Protein AF-A0A0C3PGB8-F1 (afdb_monomer_lite)

pLDDT: mean 73.37, std 19.1, range [28.88, 98.06]

Foldseek 3Di:
DDDDPVVVDDDDPDDPQADPVRHGDWDFDDQPPVGDTDTDDPDDVVVVVVVVVVVCCVVPNPCPVVCVVVDDPDDDDDDDDDDDDDDDDDPPPDVVVVPQDPVNVVVVVVVVVVVVVVVVVVVVVVVVVVVLACLQPPDDDDDDDDPDPRPPDDDDPDDDPDDDVVVVVVVVVVVVVVVVVVVVVVVVVVVVVVVVVVVVVVVVVVVVVVVVVCVVVVWDKAFDADPPPPPPDDPDDRTDPDIFTDDDDDDDPDDDDDDDDDDDD

Radius of gyration: 37.6 Å; chains: 1; bounding box: 86×90×94 Å

InterPro domains:
  IPR019313 Mediator complex, subunit Med17 [PF10156] (47-251)
  IPR019313 Mediator complex, subunit Med17 [PTHR13114] (25-222)

Structure (mmCIF, N/CA/C/O backbone):
data_AF-A0A0C3PGB8-F1
#
_entry.id   AF-A0A0C3PGB8-F1
#
loop_
_atom_site.group_PDB
_atom_site.id
_atom_site.type_symbol
_atom_site.label_atom_id
_atom_site.label_alt_id
_atom_site.label_comp_id
_atom_site.label_asym_id
_atom_site.label_entity_id
_atom_site.label_seq_id
_atom_site.pdbx_PDB_ins_code
_atom_site.Cartn_x
_atom_site.Cartn_y
_atom_site.Cartn_z
_atom_site.occupancy
_atom_site.B_iso_or_equiv
_atom_site.auth_seq_id
_atom_site.auth_comp_id
_atom_site.auth_asym_id
_atom_site.auth_atom_id
_atom_site.pdbx_PDB_model_num
ATOM 1 N N . MET A 1 1 ? -27.894 73.294 -48.998 1.00 44.06 1 MET A N 1
ATOM 2 C CA . MET A 1 1 ? -28.930 72.405 -48.437 1.00 44.06 1 MET A CA 1
ATOM 3 C C . MET A 1 1 ? -28.217 71.561 -47.394 1.00 44.06 1 MET A C 1
ATOM 5 O O . MET A 1 1 ? -27.497 70.648 -47.765 1.00 44.06 1 MET A O 1
ATOM 9 N N . GLU A 1 2 ? -28.254 71.995 -46.134 1.00 55.00 2 GLU A N 1
ATOM 10 C CA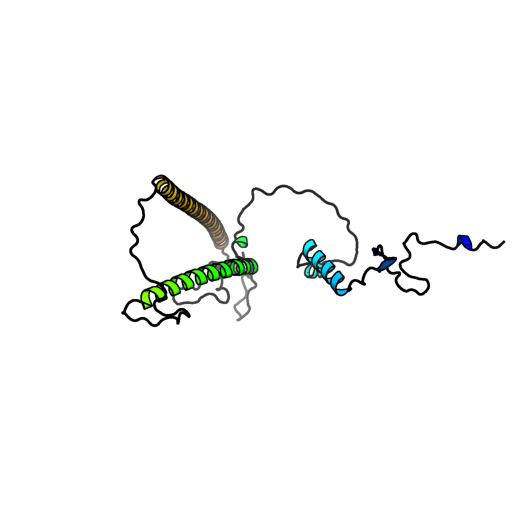 . GLU A 1 2 ? -27.512 71.373 -45.028 1.00 55.00 2 GLU A CA 1
ATOM 11 C C . GLU A 1 2 ? -28.207 70.078 -44.585 1.00 55.00 2 GLU A C 1
ATOM 13 O O . GLU A 1 2 ? -29.423 70.050 -44.374 1.00 55.00 2 GLU A O 1
ATOM 18 N N . GLU A 1 3 ? -27.446 68.987 -44.489 1.00 62.00 3 GLU A N 1
ATOM 19 C CA . GLU A 1 3 ? -27.936 67.719 -43.949 1.00 62.00 3 GLU A CA 1
ATOM 20 C C . GLU A 1 3 ? -28.206 67.856 -42.449 1.00 62.00 3 GLU A C 1
ATOM 22 O O . GLU A 1 3 ? -27.336 68.260 -41.683 1.00 62.00 3 GLU A O 1
ATOM 27 N N . ARG A 1 4 ? -29.426 67.500 -42.034 1.00 66.06 4 ARG A N 1
ATOM 28 C CA . ARG A 1 4 ? -29.905 67.614 -40.650 1.00 66.06 4 ARG A CA 1
ATOM 29 C C . ARG A 1 4 ? -29.068 66.744 -39.695 1.00 66.06 4 ARG A C 1
ATOM 31 O O . ARG A 1 4 ? -28.914 65.543 -39.926 1.00 66.06 4 ARG A O 1
ATOM 38 N N . ASP A 1 5 ? -28.609 67.343 -38.596 1.00 66.69 5 ASP A N 1
ATOM 39 C CA . ASP A 1 5 ? -27.598 66.806 -37.665 1.00 66.69 5 ASP A CA 1
ATOM 40 C C . ASP A 1 5 ? -27.902 65.430 -37.048 1.00 66.69 5 ASP A C 1
ATOM 42 O O . ASP A 1 5 ? -26.986 64.674 -36.723 1.00 66.69 5 ASP A O 1
ATOM 46 N N . TRP A 1 6 ? -29.172 65.035 -36.964 1.00 66.00 6 TRP A N 1
ATOM 47 C CA . TRP A 1 6 ? -29.592 63.753 -36.383 1.00 66.00 6 TRP A CA 1
ATOM 48 C C . TRP A 1 6 ? -29.148 62.515 -37.183 1.00 66.00 6 TRP A C 1
ATOM 50 O O . TRP A 1 6 ? -29.207 61.399 -36.671 1.00 66.00 6 TRP A O 1
ATOM 60 N N . ARG A 1 7 ? -28.684 62.673 -38.433 1.00 60.94 7 ARG A N 1
ATOM 61 C CA . ARG A 1 7 ? -28.133 61.558 -39.231 1.00 60.94 7 ARG A CA 1
ATOM 62 C C . ARG A 1 7 ? -26.669 61.232 -38.920 1.00 60.94 7 ARG A C 1
ATOM 64 O O . ARG A 1 7 ? -26.192 60.181 -39.340 1.00 60.94 7 ARG A O 1
ATOM 71 N N . LYS A 1 8 ? -25.952 62.098 -38.194 1.00 66.69 8 LYS A N 1
ATOM 72 C CA . LYS A 1 8 ? -24.543 61.879 -37.811 1.00 66.69 8 LYS A CA 1
ATOM 73 C C . LYS A 1 8 ? -24.386 61.183 -36.456 1.00 66.69 8 LYS A C 1
ATOM 75 O O . LYS A 1 8 ? -23.317 60.652 -36.167 1.00 66.69 8 LYS A O 1
ATOM 80 N N . THR A 1 9 ? -25.434 61.137 -35.637 1.00 62.38 9 THR A N 1
ATOM 81 C CA . THR A 1 9 ? -25.409 60.473 -34.329 1.00 62.38 9 THR A CA 1
ATOM 82 C C . THR A 1 9 ? -25.584 58.962 -34.486 1.00 62.38 9 THR A C 1
ATOM 84 O O . THR A 1 9 ? -26.702 58.459 -34.587 1.00 62.38 9 THR A O 1
ATOM 87 N N . LYS A 1 10 ? -24.468 58.224 -34.514 1.00 62.72 10 LYS A N 1
ATOM 88 C CA . LYS A 1 10 ? -24.459 56.763 -34.353 1.00 62.72 10 LYS A CA 1
ATOM 89 C C . LYS A 1 10 ? -24.599 56.439 -32.864 1.00 62.72 10 LYS A C 1
ATOM 91 O O . LYS A 1 10 ? -23.647 56.612 -32.112 1.00 62.72 10 LYS A O 1
ATOM 96 N N . LEU A 1 11 ? -25.782 56.000 -32.442 1.00 62.94 11 LEU A N 1
ATOM 97 C CA . LEU A 1 11 ? -26.002 55.487 -31.089 1.00 62.94 11 LEU A CA 1
ATOM 98 C C . LEU A 1 11 ? -25.391 54.083 -30.981 1.00 62.94 11 LEU A C 1
ATOM 100 O O . LEU A 1 11 ? -25.745 53.192 -31.754 1.00 62.94 11 LEU A O 1
ATOM 104 N N . SER A 1 12 ? -24.464 53.887 -30.043 1.00 63.09 12 SER A N 1
ATOM 105 C CA . SER A 1 12 ? -24.001 52.557 -29.644 1.00 63.09 12 SER A CA 1
ATOM 106 C C . SER A 1 12 ? -25.159 51.796 -28.991 1.00 63.09 12 SER A C 1
ATOM 108 O O . SER A 1 12 ? -25.830 52.332 -28.115 1.00 63.09 12 SER A O 1
ATOM 110 N N . LEU A 1 13 ? -25.390 50.544 -29.398 1.00 59.88 13 LEU A N 1
ATOM 111 C CA . LEU A 1 13 ? -26.405 49.661 -28.794 1.00 59.88 13 LEU A CA 1
ATOM 112 C C . LEU A 1 13 ? -25.972 49.093 -27.429 1.00 59.88 13 LEU A C 1
ATOM 114 O O . LEU A 1 13 ? -26.693 48.300 -26.825 1.00 59.88 13 LEU A O 1
ATOM 118 N N . GLU A 1 14 ? -24.791 49.470 -26.947 1.00 60.59 14 GLU A N 1
ATOM 119 C CA . GLU A 1 14 ? -24.288 49.068 -25.641 1.00 60.59 14 GLU A CA 1
ATOM 120 C C . GLU A 1 14 ? -24.923 49.917 -24.541 1.00 60.59 14 GLU A C 1
ATOM 122 O O . GLU A 1 14 ? -25.163 51.116 -24.705 1.00 60.59 14 GLU A O 1
ATOM 127 N N . ARG A 1 15 ? -25.209 49.282 -23.401 1.00 61.56 15 ARG A N 1
ATOM 128 C CA . ARG A 1 15 ? -25.750 49.983 -22.236 1.00 61.56 15 ARG A CA 1
ATOM 129 C C . ARG A 1 15 ? -24.753 51.067 -21.797 1.00 61.56 15 ARG A C 1
ATOM 131 O O . ARG A 1 15 ? -23.572 50.743 -21.655 1.00 61.56 15 ARG A O 1
ATOM 138 N N . PRO A 1 16 ? -25.194 52.315 -21.551 1.00 67.62 16 PRO A N 1
ATOM 139 C CA . PRO A 1 16 ? -24.314 53.368 -21.063 1.00 67.62 16 PRO A CA 1
ATOM 140 C C . PRO A 1 16 ? -23.679 52.923 -19.747 1.00 67.62 16 PRO A C 1
ATOM 142 O O . PRO A 1 16 ? -24.370 52.709 -18.754 1.00 67.62 16 PRO A O 1
ATOM 145 N N . TYR A 1 17 ? -22.366 52.719 -19.760 1.00 67.00 17 TYR A N 1
ATOM 146 C CA . TYR A 1 17 ? -21.602 52.313 -18.581 1.00 67.00 17 TYR A CA 1
ATOM 147 C C . TYR A 1 17 ? -20.947 53.511 -17.886 1.00 67.00 17 TYR A C 1
ATOM 149 O O . TYR A 1 17 ? -20.383 53.348 -16.805 1.00 67.00 17 TYR A O 1
ATOM 157 N N . LYS A 1 18 ? -21.030 54.703 -18.492 1.00 74.69 18 LYS A N 1
ATOM 158 C CA . LYS A 1 18 ? -20.504 55.973 -17.986 1.00 74.69 18 LYS A CA 1
ATOM 159 C C . LYS A 1 18 ? -21.535 57.087 -18.132 1.00 74.69 18 LYS A C 1
ATOM 161 O O . LYS A 1 18 ? -22.305 57.066 -19.091 1.00 74.69 18 LYS A O 1
ATOM 166 N N . ASP A 1 19 ? -21.544 58.017 -17.188 1.00 73.50 19 ASP A N 1
ATOM 167 C CA . ASP A 1 19 ? -22.332 59.244 -17.265 1.00 73.50 19 ASP A CA 1
ATOM 168 C C . ASP A 1 19 ? -21.666 60.292 -18.180 1.00 73.50 19 ASP A C 1
ATOM 170 O O . ASP A 1 19 ? -20.561 60.091 -18.693 1.00 73.50 19 ASP A O 1
ATOM 174 N N . ASP A 1 20 ? -22.338 61.428 -18.385 1.00 74.81 20 ASP A N 1
ATOM 175 C CA . ASP A 1 20 ? -21.842 62.537 -19.216 1.00 74.81 20 ASP A CA 1
ATOM 176 C C . ASP A 1 20 ? -20.556 63.191 -18.658 1.00 74.81 20 ASP A C 1
ATOM 178 O O . ASP A 1 20 ? -19.929 64.002 -19.341 1.00 74.81 20 ASP A O 1
ATOM 182 N N . GLN A 1 21 ? -20.149 62.843 -17.430 1.00 71.50 21 GLN A N 1
ATOM 183 C CA . GLN A 1 21 ? -18.909 63.278 -16.775 1.00 71.50 21 GLN A CA 1
ATOM 184 C C . GLN A 1 21 ? -17.815 62.189 -16.799 1.00 71.50 21 GLN A C 1
ATOM 186 O O . GLN A 1 21 ? -16.695 62.428 -16.350 1.00 71.50 21 GLN A O 1
ATOM 191 N N . GLY A 1 22 ? -18.098 61.018 -17.383 1.00 70.38 22 GLY A N 1
ATOM 192 C CA . GLY A 1 22 ? -17.163 59.904 -17.546 1.00 70.38 22 GLY A CA 1
ATOM 193 C C . GLY A 1 22 ? -17.084 58.932 -16.364 1.00 70.38 22 GLY A C 1
ATOM 194 O O . GLY A 1 22 ? -16.303 57.974 -16.438 1.00 70.38 22 GLY A O 1
ATOM 195 N N . GLU A 1 23 ? -17.885 59.132 -15.318 1.00 72.88 23 GLU A N 1
ATOM 196 C CA . GLU A 1 23 ? -17.947 58.282 -14.128 1.00 72.88 23 GLU A CA 1
ATOM 197 C C . GLU A 1 23 ? -18.819 57.052 -14.376 1.00 72.88 23 GLU A C 1
ATOM 199 O O . GLU A 1 23 ? -19.808 57.095 -15.110 1.00 72.88 23 GLU A O 1
ATOM 204 N N . ARG A 1 24 ? -18.445 55.911 -13.784 1.00 72.06 24 ARG A N 1
ATOM 205 C CA . ARG A 1 24 ? -19.149 54.641 -14.015 1.00 72.06 24 ARG A CA 1
ATOM 206 C C . ARG A 1 24 ? -20.550 54.694 -13.405 1.00 72.06 24 ARG A C 1
ATOM 208 O O . ARG A 1 24 ? -20.686 54.906 -12.204 1.00 72.06 24 ARG A O 1
ATOM 215 N N . ILE A 1 25 ? -21.576 54.406 -14.207 1.00 73.19 25 ILE A N 1
ATOM 216 C CA . ILE A 1 25 ? -22.962 54.347 -13.722 1.00 73.19 25 ILE A CA 1
ATOM 217 C C . ILE A 1 25 ? -23.107 53.105 -12.821 1.00 73.19 25 ILE A C 1
ATOM 219 O O . ILE A 1 25 ? -22.908 51.986 -13.308 1.00 73.19 25 ILE A O 1
ATOM 223 N N . PRO A 1 26 ? -23.423 53.264 -11.519 1.00 71.88 26 PRO A N 1
ATOM 224 C CA . PRO A 1 26 ? -23.576 52.135 -10.612 1.00 71.88 26 PRO A CA 1
ATOM 225 C C . PRO A 1 26 ? -24.828 51.331 -10.971 1.00 71.88 26 PRO A C 1
ATOM 227 O O . PRO A 1 26 ? -25.899 51.889 -11.224 1.00 71.88 26 PRO A O 1
ATOM 230 N N . VAL A 1 27 ? -24.695 50.006 -10.989 1.00 74.00 27 VAL A N 1
ATOM 231 C CA . VAL A 1 27 ? -25.803 49.099 -11.295 1.00 74.00 27 VAL A CA 1
ATOM 232 C C . VAL A 1 27 ? -26.648 48.916 -10.032 1.00 74.00 27 VAL A C 1
ATOM 234 O O . VAL A 1 27 ? -26.141 48.552 -8.970 1.00 74.00 27 VAL A O 1
ATOM 237 N N . LEU A 1 28 ? -27.942 49.221 -10.139 1.00 75.56 28 LEU A N 1
ATOM 238 C CA . LEU A 1 28 ? -28.912 49.031 -9.061 1.00 75.56 28 LEU A CA 1
ATOM 239 C C . LEU A 1 28 ? -29.246 47.538 -8.939 1.00 75.56 28 LEU A C 1
ATOM 241 O O . LEU A 1 28 ? -29.698 46.947 -9.919 1.00 75.56 28 LEU A O 1
ATOM 245 N N . LEU A 1 29 ? -29.027 46.947 -7.760 1.00 74.38 29 LEU A N 1
ATOM 246 C CA . LEU A 1 29 ? -29.300 45.529 -7.506 1.00 74.38 29 LEU A CA 1
ATOM 247 C C . LEU A 1 29 ? -30.740 45.306 -7.055 1.00 74.38 29 LEU A C 1
ATOM 249 O O . LEU A 1 29 ? -31.418 44.441 -7.600 1.00 74.38 29 LEU A O 1
ATOM 253 N N . ASP A 1 30 ? -31.205 46.086 -6.078 1.00 76.44 30 ASP A N 1
ATOM 254 C CA . ASP A 1 30 ? -32.553 45.936 -5.534 1.00 76.44 30 ASP A CA 1
ATOM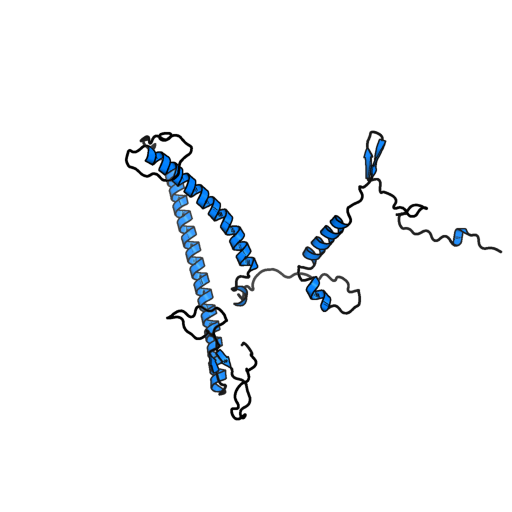 255 C C . ASP A 1 30 ? -33.065 47.246 -4.913 1.00 76.44 30 ASP A C 1
ATOM 257 O O . ASP A 1 30 ? -32.287 48.142 -4.562 1.00 76.44 30 ASP A O 1
ATOM 261 N N . ILE A 1 31 ? -34.385 47.363 -4.786 1.00 79.25 31 ILE A N 1
ATOM 262 C CA . ILE A 1 31 ? -35.054 48.437 -4.049 1.00 79.25 31 ILE A CA 1
ATOM 263 C C . ILE A 1 31 ? -35.779 47.776 -2.881 1.00 79.25 31 ILE A C 1
ATOM 265 O O . ILE A 1 31 ? -36.732 47.025 -3.084 1.00 79.25 31 ILE A O 1
ATOM 269 N N . THR A 1 32 ? -35.334 48.052 -1.655 1.00 76.81 32 THR A N 1
ATOM 270 C CA . THR A 1 32 ? -35.976 47.510 -0.452 1.00 76.81 32 THR A CA 1
ATOM 271 C C . THR A 1 32 ? -37.427 48.008 -0.346 1.00 76.81 32 THR A C 1
ATOM 273 O O . THR A 1 32 ? -37.758 49.067 -0.891 1.00 76.81 32 THR A O 1
ATOM 276 N N . PRO A 1 33 ? -38.328 47.292 0.359 1.00 71.75 33 PRO A N 1
ATOM 277 C CA . PRO A 1 33 ? -39.725 47.718 0.526 1.00 71.75 33 PRO A CA 1
ATOM 278 C C . PRO A 1 33 ? -39.881 49.069 1.248 1.00 71.75 33 PRO A C 1
ATOM 280 O O . PRO A 1 33 ? -40.934 49.693 1.138 1.00 71.75 33 PRO A O 1
ATOM 283 N N . ASP A 1 34 ? -38.827 49.543 1.917 1.00 74.50 34 ASP A N 1
ATOM 284 C CA . ASP A 1 34 ? -38.743 50.859 2.561 1.00 74.50 34 ASP A CA 1
ATOM 285 C C . ASP A 1 34 ? -38.253 51.973 1.607 1.00 74.50 34 ASP A C 1
ATOM 287 O O . ASP A 1 34 ? -38.143 53.137 1.993 1.00 74.50 34 ASP A O 1
ATOM 291 N N . GLY A 1 35 ? -37.990 51.641 0.337 1.00 76.88 35 GLY A N 1
ATOM 292 C CA . GLY A 1 35 ? -37.616 52.582 -0.721 1.00 76.88 35 GLY A CA 1
ATOM 293 C C . GLY A 1 35 ? -36.119 52.883 -0.825 1.00 76.88 35 GLY A C 1
ATOM 294 O O . GLY A 1 35 ? -35.729 53.740 -1.626 1.00 76.88 35 GLY A O 1
ATOM 295 N N . GLU A 1 36 ? -35.267 52.191 -0.066 1.00 79.38 36 GLU A N 1
ATOM 296 C CA . GLU A 1 36 ? -33.816 52.350 -0.162 1.00 79.38 36 GLU A CA 1
ATOM 297 C C . GLU A 1 36 ? -33.259 51.570 -1.359 1.00 79.38 36 GLU A C 1
ATOM 299 O O . GLU A 1 36 ? -33.577 50.405 -1.597 1.00 79.38 36 GLU A O 1
ATOM 304 N N . ARG A 1 37 ? -32.412 52.238 -2.143 1.00 78.31 37 ARG A N 1
ATOM 305 C CA . ARG A 1 37 ? -31.788 51.680 -3.346 1.00 78.31 37 ARG A CA 1
ATOM 306 C C . ARG A 1 37 ? -30.456 51.036 -2.975 1.00 78.31 37 ARG A C 1
ATOM 308 O O . ARG A 1 37 ? -29.521 51.749 -2.611 1.00 78.31 37 ARG A O 1
ATOM 315 N N . VAL A 1 38 ? -30.358 49.713 -3.092 1.00 75.06 38 VAL A N 1
ATOM 316 C CA . VAL A 1 38 ? -29.121 48.963 -2.842 1.00 75.06 38 VAL A CA 1
ATOM 317 C C . VAL A 1 38 ? -28.355 48.824 -4.155 1.00 75.06 38 VAL A C 1
ATOM 319 O O . VAL A 1 38 ? -28.817 48.191 -5.105 1.00 75.06 38 VAL A O 1
ATOM 322 N N . PHE A 1 39 ? -27.177 49.439 -4.217 1.00 77.25 39 PHE A N 1
ATOM 323 C CA . PHE A 1 39 ? -26.289 49.387 -5.379 1.00 77.25 39 PHE A CA 1
ATOM 324 C C . PHE A 1 39 ? -25.236 48.288 -5.225 1.00 77.25 39 PHE A C 1
ATOM 326 O O . PHE A 1 39 ? -24.855 47.925 -4.109 1.00 77.25 39 PHE A O 1
ATOM 333 N N . GLU A 1 40 ? -24.745 47.778 -6.354 1.00 73.31 40 GLU A N 1
ATOM 334 C CA . GLU A 1 40 ? -23.619 46.847 -6.375 1.00 73.31 40 GLU A CA 1
ATOM 335 C C . GLU A 1 40 ? -22.384 47.483 -5.725 1.00 73.31 40 GLU A C 1
ATOM 337 O O . GLU A 1 40 ? -21.942 48.572 -6.101 1.00 73.31 40 GLU A O 1
ATOM 342 N N . SER A 1 41 ? -21.836 46.810 -4.711 1.00 69.31 41 SER A N 1
ATOM 343 C CA . SER A 1 41 ? -20.591 47.248 -4.081 1.00 69.31 41 SER A CA 1
ATOM 344 C C . SER A 1 41 ? -19.445 47.085 -5.080 1.00 69.31 41 SER A C 1
ATOM 346 O O . SER A 1 41 ? -19.376 46.045 -5.733 1.00 69.31 41 SER A O 1
ATOM 348 N N . PRO A 1 42 ? -18.525 48.058 -5.203 1.00 64.69 42 PRO A N 1
ATOM 349 C CA . PRO A 1 42 ? -17.422 47.956 -6.146 1.00 64.69 42 PRO A CA 1
ATOM 350 C C . PRO A 1 42 ? -16.579 46.723 -5.811 1.00 64.69 42 PRO A C 1
ATOM 352 O O . PRO A 1 42 ? -15.937 46.650 -4.759 1.00 64.69 42 PRO A O 1
ATOM 355 N N . GLU A 1 43 ? -16.606 45.729 -6.695 1.00 67.31 43 GLU A N 1
ATOM 356 C CA . GLU A 1 43 ? -15.788 44.537 -6.534 1.00 67.31 43 GLU A CA 1
ATOM 357 C C . GLU A 1 43 ? -14.311 44.928 -6.537 1.00 67.31 43 GLU A C 1
ATOM 359 O O . GLU A 1 43 ? -13.838 45.710 -7.366 1.00 67.31 43 GLU A O 1
ATOM 364 N N . ASN A 1 44 ? -13.563 44.389 -5.574 1.00 76.31 44 ASN A N 1
ATOM 365 C CA . ASN A 1 44 ? -12.140 44.666 -5.484 1.00 76.31 44 ASN A CA 1
ATOM 366 C C . ASN A 1 44 ? -11.447 44.037 -6.702 1.00 76.31 44 ASN A C 1
ATOM 368 O O . ASN A 1 44 ? -11.522 42.813 -6.856 1.00 76.31 44 ASN A O 1
ATOM 372 N N . PRO A 1 45 ? -10.715 44.811 -7.523 1.00 73.12 45 PRO A N 1
ATOM 373 C CA . PRO A 1 45 ? -10.089 44.296 -8.743 1.00 73.12 45 PRO A CA 1
ATOM 374 C C . PRO A 1 45 ? -9.115 43.146 -8.447 1.00 73.12 45 PRO A C 1
ATOM 376 O O . PRO A 1 45 ? -8.963 42.225 -9.244 1.00 73.12 45 PRO A O 1
ATOM 379 N N . THR A 1 46 ? -8.517 43.141 -7.254 1.00 75.62 46 THR A N 1
ATOM 380 C CA . THR A 1 46 ? -7.644 42.071 -6.764 1.00 75.62 46 THR A CA 1
ATOM 381 C C . THR A 1 46 ? -8.375 40.739 -6.564 1.00 75.62 46 THR A C 1
ATOM 383 O O . THR A 1 46 ? -7.787 39.686 -6.799 1.00 75.62 46 THR A O 1
ATOM 386 N N . LYS A 1 47 ? -9.650 40.758 -6.146 1.00 79.12 47 LYS A N 1
ATOM 387 C CA . LYS A 1 47 ? -10.450 39.534 -5.965 1.00 79.12 47 LYS A CA 1
ATOM 388 C C . LYS A 1 47 ? -10.837 38.934 -7.313 1.00 79.12 47 LYS A C 1
ATOM 390 O O . LYS A 1 47 ? -10.599 37.750 -7.522 1.00 79.12 47 LYS A O 1
ATOM 395 N N . LEU A 1 48 ? -11.300 39.771 -8.243 1.00 82.00 48 LEU A N 1
ATOM 396 C CA . LEU A 1 48 ? -11.611 39.359 -9.614 1.00 82.00 48 LEU A CA 1
ATOM 397 C C . LEU A 1 48 ? -10.389 38.803 -10.346 1.00 82.00 48 LEU A C 1
ATOM 399 O O . LEU A 1 48 ? -10.473 37.772 -11.010 1.00 82.00 48 LEU A O 1
ATOM 403 N N . LEU A 1 49 ? -9.226 39.448 -10.198 1.00 82.50 49 LEU A N 1
ATOM 404 C CA . LEU A 1 49 ? -7.982 38.926 -10.758 1.00 82.50 49 LEU A CA 1
ATOM 405 C C . LEU A 1 49 ? -7.618 37.573 -10.134 1.00 82.50 49 LEU A C 1
ATOM 407 O O . LEU A 1 49 ? -7.234 36.656 -10.853 1.00 82.50 49 LEU A O 1
ATOM 411 N N . GLY A 1 50 ? -7.772 37.427 -8.816 1.00 84.50 50 GLY A N 1
ATOM 412 C CA . GLY A 1 50 ? -7.526 36.166 -8.117 1.00 84.50 50 GLY A CA 1
ATOM 413 C C . GLY A 1 50 ? -8.437 35.028 -8.586 1.00 84.50 50 GLY A C 1
ATOM 414 O O . GLY A 1 50 ? -7.962 33.913 -8.794 1.00 84.50 50 GLY A O 1
ATOM 415 N N . GLU A 1 51 ? -9.724 35.299 -8.794 1.00 85.44 51 GLU A N 1
ATOM 416 C CA . GLU A 1 51 ? -10.689 34.323 -9.316 1.00 85.44 51 GLU A CA 1
ATOM 417 C C . GLU A 1 51 ? -10.403 33.956 -10.771 1.00 85.44 51 GLU A C 1
ATOM 419 O O . GLU A 1 51 ? -10.375 32.773 -11.110 1.00 85.44 51 GLU A O 1
ATOM 424 N N . ASN A 1 52 ? -10.085 34.945 -11.608 1.00 83.31 52 ASN A N 1
ATOM 425 C CA . ASN A 1 52 ? -9.705 34.710 -12.998 1.00 83.31 52 ASN A CA 1
ATOM 426 C C . ASN A 1 52 ? -8.411 33.897 -13.109 1.00 83.31 52 ASN A C 1
ATOM 428 O O . ASN A 1 52 ? -8.350 32.964 -13.903 1.00 83.31 52 ASN A O 1
ATOM 432 N N . LEU A 1 53 ? -7.396 34.191 -12.290 1.00 82.56 53 LEU A N 1
ATOM 433 C CA . LEU A 1 53 ? -6.160 33.406 -12.261 1.00 82.56 53 LEU A CA 1
ATOM 434 C C . LEU A 1 53 ? -6.425 31.973 -11.805 1.00 82.56 53 LEU A C 1
ATOM 436 O O . LEU A 1 53 ? -5.977 31.043 -12.468 1.00 82.56 53 LEU A O 1
ATOM 440 N N . ARG A 1 54 ? -7.197 31.770 -10.728 1.00 84.00 54 ARG A N 1
ATOM 441 C CA . ARG A 1 54 ? -7.587 30.421 -10.279 1.00 84.00 54 ARG A CA 1
ATOM 442 C C . ARG A 1 54 ? -8.301 29.654 -11.381 1.00 84.00 54 ARG A C 1
ATOM 444 O O . ARG A 1 54 ? -7.951 28.509 -11.638 1.00 84.00 54 ARG A O 1
ATOM 451 N N . ARG A 1 55 ? -9.254 30.291 -12.060 1.00 85.31 55 ARG A N 1
ATOM 452 C CA . ARG A 1 55 ? -9.965 29.700 -13.195 1.00 85.31 55 ARG A CA 1
ATOM 453 C C . ARG A 1 55 ? -9.006 29.304 -14.318 1.00 85.31 55 ARG A C 1
ATOM 455 O O . ARG A 1 55 ? -9.081 28.180 -14.796 1.00 85.31 55 ARG A O 1
ATOM 462 N N . ILE A 1 56 ? -8.072 30.180 -14.690 1.00 83.06 56 ILE A N 1
ATOM 463 C CA . ILE A 1 56 ? -7.057 29.885 -15.712 1.00 83.06 56 ILE A CA 1
ATOM 464 C C . ILE A 1 56 ? -6.183 28.701 -15.289 1.00 83.06 56 ILE A C 1
ATOM 466 O O . ILE A 1 56 ? -5.935 27.827 -16.113 1.00 83.06 56 ILE A O 1
ATOM 470 N N . PHE A 1 57 ? -5.760 28.632 -14.025 1.00 82.75 57 PHE A N 1
ATOM 471 C CA . PHE A 1 57 ? -4.970 27.510 -13.515 1.00 82.75 57 PHE A CA 1
ATOM 472 C C . PHE A 1 57 ? -5.742 26.188 -13.517 1.00 82.75 57 PHE A C 1
ATOM 474 O O . PHE A 1 57 ? -5.168 25.162 -13.871 1.00 82.75 57 PHE A O 1
ATOM 481 N N . PHE A 1 58 ? -7.033 26.198 -13.174 1.00 79.56 58 PHE A N 1
ATOM 482 C CA . PHE A 1 58 ? -7.872 24.999 -13.257 1.00 79.56 58 PHE A CA 1
ATOM 483 C C . PHE A 1 58 ? -8.115 24.555 -14.703 1.00 79.56 58 PHE A C 1
ATOM 485 O O . PHE A 1 58 ? -8.081 23.363 -14.986 1.00 79.56 58 PHE A O 1
ATOM 492 N N . GLU A 1 59 ? -8.350 25.496 -15.618 1.00 80.38 59 GLU A N 1
ATOM 493 C CA . GLU A 1 59 ? -8.664 25.183 -17.017 1.00 80.38 59 GLU A CA 1
ATOM 494 C C . GLU A 1 59 ? -7.421 24.830 -17.852 1.00 80.38 59 GLU A C 1
ATOM 496 O O . GLU A 1 59 ? -7.512 24.021 -18.772 1.00 80.38 59 GLU A O 1
ATOM 501 N N . ARG A 1 60 ? -6.263 25.450 -17.580 1.00 75.31 60 ARG A N 1
ATOM 502 C CA . ARG A 1 60 ? -5.048 25.336 -18.414 1.00 75.31 60 ARG A CA 1
ATOM 503 C C . ARG A 1 60 ? -3.863 24.649 -17.728 1.00 75.31 60 ARG A C 1
ATOM 505 O O . ARG A 1 60 ? -2.884 24.356 -18.412 1.00 75.31 60 ARG A O 1
ATOM 512 N N . GLY A 1 61 ? -3.957 24.363 -16.430 1.00 73.38 61 GLY A N 1
ATOM 513 C CA . GLY A 1 61 ? -2.896 23.734 -15.642 1.00 73.38 61 GLY A CA 1
ATOM 514 C C . GLY A 1 61 ? -1.823 24.714 -15.153 1.00 73.38 61 GLY A C 1
ATOM 515 O O . GLY A 1 61 ? -1.765 25.877 -15.557 1.00 73.38 61 GLY A O 1
ATOM 516 N N . VAL A 1 62 ? -0.964 24.232 -14.250 1.00 71.56 62 VAL A N 1
ATOM 517 C CA . VAL A 1 62 ? 0.120 25.013 -13.617 1.00 71.56 62 VAL A CA 1
ATOM 518 C C . VAL A 1 62 ? 1.203 25.420 -14.631 1.00 71.56 62 VAL A C 1
ATOM 520 O O . VAL A 1 62 ? 1.829 26.467 -14.476 1.00 71.56 62 VAL A O 1
ATOM 523 N N . ASP A 1 63 ? 1.315 24.684 -15.738 1.00 66.81 63 ASP A N 1
ATOM 524 C CA . ASP A 1 63 ? 2.290 24.907 -16.817 1.00 66.81 63 ASP A CA 1
ATOM 525 C C . ASP A 1 63 ? 1.916 26.066 -17.764 1.00 66.81 63 ASP A C 1
ATOM 527 O O .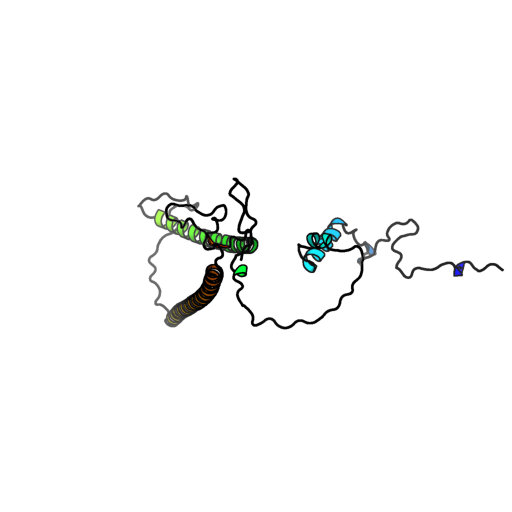 ASP A 1 63 ? 2.517 26.237 -18.829 1.00 66.81 63 ASP A O 1
ATOM 531 N N . PHE A 1 64 ? 0.909 26.879 -17.417 1.00 67.94 64 PHE A N 1
ATOM 532 C CA . PHE A 1 64 ? 0.462 28.013 -18.235 1.00 67.94 64 PHE A CA 1
ATOM 533 C C . PHE A 1 64 ? 1.605 28.987 -18.570 1.00 67.94 64 PHE A C 1
ATOM 535 O O . PHE A 1 64 ? 1.679 29.483 -19.693 1.00 67.94 64 PHE A O 1
ATOM 542 N N . PHE A 1 65 ? 2.515 29.224 -17.621 1.00 64.31 65 PHE A N 1
ATOM 543 C CA . PHE A 1 65 ? 3.646 30.139 -17.805 1.00 64.31 65 PHE A CA 1
ATOM 544 C C . PHE A 1 65 ? 4.785 29.531 -18.630 1.00 64.31 65 PHE A C 1
ATOM 546 O O . PHE A 1 65 ? 5.448 30.256 -19.362 1.00 64.31 65 PHE A O 1
ATOM 553 N N . GLU A 1 66 ? 4.982 28.211 -18.576 1.00 64.81 66 GLU A N 1
ATOM 554 C CA . GLU A 1 66 ? 6.053 27.532 -19.320 1.00 64.81 66 GLU A CA 1
ATOM 555 C C . GLU A 1 66 ? 5.718 27.394 -20.811 1.00 64.81 66 GLU A C 1
ATOM 557 O O . GLU A 1 66 ? 6.598 27.437 -21.668 1.00 64.81 66 GLU A O 1
ATOM 562 N N . ARG A 1 67 ? 4.426 27.304 -21.153 1.00 59.38 67 ARG A N 1
ATOM 563 C CA . ARG A 1 67 ? 3.973 27.261 -22.553 1.00 59.38 67 ARG A CA 1
ATOM 564 C C . ARG A 1 67 ? 4.056 28.615 -23.258 1.00 59.38 67 ARG A C 1
ATOM 566 O O . ARG A 1 67 ? 4.053 28.647 -24.490 1.00 59.38 67 ARG A O 1
ATOM 573 N N . GLN A 1 68 ? 4.134 29.725 -22.523 1.00 55.53 68 GLN A N 1
ATOM 574 C CA . GLN A 1 68 ? 4.063 31.066 -23.107 1.00 55.53 68 GLN A CA 1
ATOM 575 C C . GLN A 1 68 ? 5.314 31.439 -23.921 1.00 55.53 68 GLN A C 1
ATOM 577 O O . GLN A 1 68 ? 5.189 32.169 -24.903 1.00 55.53 68 GLN A O 1
ATOM 582 N N . ASP A 1 69 ? 6.474 30.850 -23.610 1.00 52.25 69 ASP A N 1
ATOM 583 C CA . ASP A 1 69 ? 7.707 31.003 -24.401 1.00 52.25 69 ASP A CA 1
ATOM 584 C C . ASP A 1 69 ? 7.638 30.299 -25.771 1.00 52.25 69 ASP A C 1
ATOM 586 O O . ASP A 1 69 ? 8.440 30.575 -26.663 1.00 52.25 69 ASP A O 1
ATOM 590 N N . SER A 1 70 ? 6.661 29.405 -25.964 1.00 51.16 70 SER A N 1
ATOM 591 C CA . SER A 1 70 ? 6.484 28.624 -27.197 1.00 51.16 70 SER A CA 1
ATOM 592 C C . SER A 1 70 ? 5.383 29.146 -28.129 1.00 51.16 70 SER A C 1
ATOM 594 O O . SER A 1 70 ? 5.128 28.540 -29.171 1.00 51.16 70 SER A O 1
ATOM 596 N N . LEU A 1 71 ? 4.735 30.270 -27.800 1.00 49.31 71 LEU A N 1
ATOM 597 C CA . LEU A 1 71 ? 3.686 30.841 -28.646 1.00 49.31 71 LEU A CA 1
ATOM 598 C C . LEU A 1 71 ? 4.255 31.891 -29.618 1.00 49.31 71 LEU A C 1
ATOM 600 O O . LEU A 1 71 ? 4.756 32.927 -29.175 1.00 49.31 71 LEU A O 1
ATOM 604 N N . PRO A 1 72 ? 4.141 31.694 -30.947 1.00 47.44 72 PRO A N 1
ATOM 605 C CA . PRO A 1 72 ? 4.361 32.776 -31.891 1.00 47.44 72 PRO A CA 1
ATOM 606 C C . PRO A 1 72 ? 3.260 33.830 -31.712 1.00 47.44 72 PRO A C 1
ATOM 608 O O . PRO A 1 72 ? 2.084 33.513 -31.540 1.00 47.44 72 PRO A O 1
ATOM 611 N N . SER A 1 73 ? 3.661 35.100 -31.747 1.00 45.38 73 SER A N 1
ATOM 612 C CA . SER A 1 73 ? 2.770 36.262 -31.714 1.00 45.38 73 SER A CA 1
ATOM 613 C C . SER A 1 73 ? 1.641 36.121 -32.745 1.00 45.38 73 SER A C 1
ATOM 615 O O . SER A 1 73 ? 1.897 36.149 -33.948 1.00 45.38 73 SER A O 1
ATOM 617 N N . GLY A 1 74 ? 0.397 35.956 -32.288 1.00 39.28 74 GLY A N 1
ATOM 618 C CA . GLY A 1 74 ? -0.763 35.886 -33.177 1.00 39.28 74 GLY A CA 1
ATOM 619 C C . GLY A 1 74 ? -1.952 35.156 -32.567 1.00 39.28 74 GLY A C 1
ATOM 620 O O . GLY A 1 74 ? -2.017 33.934 -32.555 1.00 39.28 74 GLY A O 1
ATOM 621 N N . VAL A 1 75 ? -2.915 35.927 -32.072 1.00 44.28 75 VAL A N 1
ATOM 622 C CA . VAL A 1 75 ? -4.229 35.451 -31.632 1.00 44.28 75 VAL A CA 1
ATOM 623 C C . VAL A 1 75 ? -4.976 34.773 -32.786 1.00 44.28 75 VAL A C 1
ATOM 625 O O . VAL A 1 75 ? -5.031 35.329 -33.880 1.00 44.28 75 VAL A O 1
ATOM 628 N N . ALA A 1 76 ? -5.623 33.650 -32.451 1.00 42.38 76 ALA A N 1
ATOM 629 C CA . ALA A 1 76 ? -6.831 33.050 -33.033 1.00 42.38 76 ALA A CA 1
ATOM 630 C C . ALA A 1 76 ? -6.611 31.618 -33.531 1.00 42.38 76 ALA A C 1
ATOM 632 O O . ALA A 1 76 ? -6.188 31.402 -34.662 1.00 42.38 76 ALA A O 1
ATOM 633 N N . GLN A 1 77 ? -7.028 30.640 -32.725 1.00 37.16 77 GLN A N 1
ATOM 634 C CA . GLN A 1 77 ? -7.611 29.426 -33.279 1.00 37.16 77 GLN A CA 1
ATOM 635 C C . GLN A 1 77 ? -8.720 28.902 -32.370 1.00 37.16 77 GLN A C 1
ATOM 637 O O . GLN A 1 77 ? -8.611 28.873 -31.145 1.00 37.16 77 GLN A O 1
ATOM 642 N N . SER A 1 78 ? -9.832 28.638 -33.044 1.00 32.47 78 SER A N 1
ATOM 643 C CA . SER A 1 78 ? -11.154 28.328 -32.535 1.00 32.47 78 SER A CA 1
ATOM 644 C C . SER A 1 78 ? -11.195 26.952 -31.880 1.00 32.47 78 SER A C 1
ATOM 646 O O . SER A 1 78 ? -10.495 26.034 -32.297 1.00 32.47 78 SER A O 1
ATOM 648 N N . LEU A 1 79 ? -12.066 26.834 -30.881 1.00 40.03 79 LEU A N 1
ATOM 649 C CA . LEU A 1 79 ? -12.535 25.579 -30.309 1.00 40.03 79 LEU A CA 1
ATOM 650 C C . LEU A 1 79 ? -13.091 24.670 -31.413 1.00 40.03 79 LEU A C 1
ATOM 652 O O . LEU A 1 79 ? -14.052 25.051 -32.080 1.00 40.03 79 LEU A O 1
ATOM 656 N N . GLU A 1 80 ? -12.549 23.461 -31.528 1.00 31.88 80 GLU A N 1
ATOM 657 C CA . GLU A 1 80 ? -13.291 22.300 -32.013 1.00 31.88 80 GLU A CA 1
ATOM 658 C C . GLU A 1 80 ? -13.213 21.207 -30.947 1.00 31.88 80 GLU A C 1
ATOM 660 O O . GLU A 1 80 ? -12.141 20.744 -30.560 1.00 31.88 80 GLU A O 1
ATOM 665 N N . ALA A 1 81 ? -14.389 20.873 -30.421 1.00 39.53 81 ALA A N 1
ATOM 666 C CA . ALA A 1 81 ? -14.621 19.719 -29.580 1.00 39.53 81 ALA A CA 1
ATOM 667 C C . ALA A 1 81 ? -14.584 18.464 -30.458 1.00 39.53 81 ALA A C 1
ATOM 669 O O . ALA A 1 81 ? -15.277 18.409 -31.473 1.00 39.53 81 ALA A O 1
ATOM 670 N N . ALA A 1 82 ? -13.810 17.461 -30.051 1.00 33.31 82 ALA A N 1
ATOM 671 C CA . ALA A 1 82 ? -13.889 16.119 -30.607 1.00 33.31 82 ALA A CA 1
ATOM 672 C C . ALA A 1 82 ? -13.778 15.087 -29.479 1.00 33.31 82 ALA A C 1
ATOM 674 O O . ALA A 1 82 ? -12.961 15.217 -28.568 1.00 33.31 82 ALA A O 1
ATOM 675 N N . ASP A 1 83 ? -14.688 14.125 -29.569 1.00 28.88 83 ASP A N 1
ATOM 676 C CA . ASP A 1 83 ? -15.119 13.127 -28.602 1.00 28.88 83 ASP A CA 1
ATOM 677 C C . ASP A 1 83 ? -14.034 12.280 -27.919 1.00 28.88 83 ASP A C 1
ATOM 679 O O . ASP A 1 83 ? -13.012 11.906 -28.496 1.00 28.88 83 ASP A O 1
ATOM 683 N N . GLN A 1 84 ? -14.361 11.900 -26.680 1.00 37.03 84 GLN A N 1
ATOM 684 C CA . GLN A 1 84 ? -13.764 10.794 -25.931 1.00 37.03 84 GLN A CA 1
ATOM 685 C C . GLN A 1 84 ? -13.860 9.463 -26.696 1.00 37.03 84 GLN A C 1
ATOM 687 O O . GLN A 1 84 ? -14.872 9.183 -27.342 1.00 37.03 84 GLN A O 1
ATOM 692 N N . PRO A 1 85 ? -12.912 8.552 -26.433 1.00 33.38 85 PRO A N 1
ATOM 693 C CA . PRO A 1 85 ? -13.294 7.182 -26.131 1.00 33.38 85 PRO A CA 1
ATOM 694 C C . PRO A 1 85 ? -12.743 6.724 -24.774 1.00 33.38 85 PRO A C 1
ATOM 696 O O . PRO A 1 85 ? -11.547 6.792 -24.507 1.00 33.38 85 PRO A O 1
ATOM 699 N N . SER A 1 86 ? -13.691 6.279 -23.947 1.00 31.55 86 SER A N 1
ATOM 700 C CA . SER A 1 86 ? -13.638 5.174 -22.979 1.00 31.55 86 SER A CA 1
ATOM 701 C C . SER A 1 86 ? -12.310 4.860 -22.282 1.00 31.55 86 SER A C 1
ATOM 703 O O . SER A 1 86 ? -11.410 4.236 -22.842 1.00 31.55 86 SER A O 1
ATOM 705 N N . GLU A 1 87 ? -12.304 5.173 -20.988 1.00 40.69 87 GLU A N 1
ATOM 706 C CA . GLU A 1 87 ? -11.579 4.454 -19.946 1.00 40.69 87 GLU A CA 1
ATOM 707 C C . GLU A 1 87 ? -11.980 2.972 -19.980 1.00 40.69 87 GLU A C 1
ATOM 709 O O . GLU A 1 87 ? -13.146 2.653 -19.775 1.00 40.69 87 GLU A O 1
ATOM 714 N N . ASP A 1 88 ? -11.046 2.095 -20.339 1.00 40.81 88 ASP A N 1
ATOM 715 C CA . ASP A 1 88 ? -10.787 0.787 -19.724 1.00 40.81 88 ASP A CA 1
ATOM 716 C C . ASP A 1 88 ? -9.894 -0.037 -20.666 1.00 40.81 88 ASP A C 1
ATOM 718 O O . ASP A 1 88 ? -10.116 -0.087 -21.869 1.00 40.81 88 ASP A O 1
ATOM 722 N N . GLU A 1 89 ? -8.887 -0.697 -20.089 1.00 43.88 89 GLU A N 1
ATOM 723 C CA . GLU A 1 89 ? -7.923 -1.599 -20.746 1.00 43.88 89 GLU A CA 1
ATOM 724 C C . GLU A 1 89 ? -6.701 -0.976 -21.446 1.00 43.88 89 GLU A C 1
ATOM 726 O O . GLU A 1 89 ? -6.480 -1.199 -22.625 1.00 43.88 89 GLU A O 1
ATOM 731 N N . GLU A 1 90 ? -5.803 -0.325 -20.694 1.00 39.03 90 GLU A N 1
ATOM 732 C CA . GLU A 1 90 ? -4.351 -0.435 -20.962 1.00 39.03 90 GLU A CA 1
ATOM 733 C C . GLU A 1 90 ? -3.501 0.073 -19.781 1.00 39.03 90 GLU A C 1
ATOM 735 O O . GLU A 1 90 ? -2.727 1.020 -19.866 1.00 39.03 90 GLU A O 1
ATOM 740 N N . ASN A 1 91 ? -3.586 -0.603 -18.629 1.00 37.69 91 ASN A N 1
ATOM 741 C CA . ASN A 1 91 ? -2.524 -0.511 -17.617 1.00 37.69 91 ASN A CA 1
ATOM 742 C C . ASN A 1 91 ? -1.359 -1.443 -17.999 1.00 37.69 91 ASN A C 1
ATOM 744 O O . ASN A 1 91 ? -0.988 -2.377 -17.275 1.00 37.69 91 ASN A O 1
ATOM 748 N N . ALA A 1 92 ? -0.749 -1.168 -19.153 1.00 43.97 92 ALA A N 1
ATOM 749 C CA . ALA A 1 92 ? 0.668 -1.429 -19.329 1.00 43.97 92 ALA A CA 1
ATOM 750 C C . ALA A 1 92 ? 1.384 -0.488 -18.351 1.00 43.97 92 ALA A C 1
ATOM 752 O O . ALA A 1 92 ? 1.546 0.700 -18.601 1.00 43.97 92 ALA A O 1
ATOM 753 N N . LEU A 1 93 ? 1.690 -1.003 -17.159 1.00 48.66 93 LEU A N 1
ATOM 754 C CA . LEU A 1 93 ? 2.491 -0.298 -16.166 1.00 48.66 93 LEU A CA 1
ATOM 755 C C . LEU A 1 93 ? 3.856 0.005 -16.787 1.00 48.66 93 LEU A C 1
ATOM 757 O O . LEU A 1 93 ? 4.759 -0.831 -16.739 1.00 48.66 93 LEU A O 1
ATOM 761 N N . ASP A 1 94 ? 3.987 1.197 -17.366 1.00 43.94 94 ASP A N 1
ATOM 762 C CA . ASP A 1 94 ? 5.274 1.810 -17.635 1.00 43.94 94 ASP A CA 1
ATOM 763 C C . ASP A 1 94 ? 6.087 1.761 -16.335 1.00 43.94 94 ASP A C 1
ATOM 765 O O . ASP A 1 94 ? 5.624 2.265 -15.303 1.00 43.94 94 ASP A O 1
ATOM 769 N N . PRO A 1 95 ? 7.306 1.197 -16.334 1.00 49.38 95 PRO A N 1
ATOM 770 C CA . PRO A 1 95 ? 8.151 1.176 -15.142 1.00 49.38 95 PRO A CA 1
ATOM 771 C C . PRO A 1 95 ? 8.466 2.597 -14.634 1.00 49.38 95 PRO A C 1
ATOM 773 O O . PRO A 1 95 ? 8.776 2.770 -13.457 1.00 49.38 95 PRO A O 1
ATOM 776 N N . ALA A 1 96 ? 8.290 3.626 -15.472 1.00 50.94 96 ALA A N 1
ATOM 777 C CA . ALA A 1 96 ? 8.390 5.035 -15.098 1.00 50.94 96 ALA A CA 1
ATOM 778 C C . ALA A 1 96 ? 7.275 5.520 -14.146 1.00 50.94 96 ALA A C 1
ATOM 780 O O . ALA A 1 96 ? 7.525 6.418 -13.349 1.00 50.94 96 ALA A O 1
ATOM 781 N N . LYS A 1 97 ? 6.082 4.902 -14.151 1.00 54.78 97 LYS A N 1
ATOM 782 C CA . LYS A 1 97 ? 4.982 5.232 -13.216 1.00 54.78 97 LYS A CA 1
ATOM 783 C C . LYS A 1 97 ? 5.135 4.591 -11.831 1.00 54.78 97 LYS A C 1
ATOM 785 O O . LYS A 1 97 ? 4.348 4.875 -10.939 1.00 54.78 97 LYS A O 1
ATOM 790 N N . THR A 1 98 ? 6.133 3.725 -11.629 1.00 57.41 98 THR A N 1
ATOM 791 C CA . THR A 1 98 ? 6.429 3.150 -10.298 1.00 57.41 98 THR A CA 1
ATOM 792 C C . THR A 1 98 ? 7.372 4.008 -9.457 1.00 57.41 98 THR A C 1
ATOM 794 O O . THR A 1 98 ? 7.613 3.706 -8.287 1.00 57.41 98 THR A O 1
ATOM 797 N N . VAL A 1 99 ? 7.895 5.094 -10.028 1.00 64.06 99 VAL A N 1
ATOM 798 C CA . VAL A 1 99 ? 8.616 6.112 -9.272 1.00 64.06 99 VAL A CA 1
ATOM 799 C C . VAL A 1 99 ? 7.570 7.059 -8.696 1.00 64.06 99 VAL A C 1
ATOM 801 O O . VAL A 1 99 ? 7.097 7.948 -9.394 1.00 64.06 99 VAL A O 1
ATOM 804 N N . LEU A 1 100 ? 7.198 6.829 -7.432 1.00 73.75 100 LEU A N 1
ATOM 805 C CA . LEU A 1 100 ? 6.359 7.743 -6.650 1.00 73.75 100 LEU A CA 1
ATOM 806 C C . LEU A 1 100 ? 6.850 9.177 -6.853 1.00 73.75 100 LEU A C 1
ATOM 808 O O . LEU A 1 100 ? 8.013 9.484 -6.555 1.00 73.75 100 LEU A O 1
ATOM 812 N N . THR A 1 101 ? 5.980 10.046 -7.359 1.00 86.56 101 THR A N 1
ATOM 813 C CA . THR A 1 101 ? 6.331 11.459 -7.502 1.00 86.56 101 THR A CA 1
ATOM 814 C C . THR A 1 101 ? 6.483 12.086 -6.112 1.00 86.56 101 THR A C 1
ATOM 816 O O . THR A 1 101 ? 5.927 11.612 -5.115 1.00 86.56 101 THR A O 1
ATOM 819 N N . SER A 1 102 ? 7.275 13.155 -5.997 1.00 85.75 102 SER A N 1
ATOM 820 C CA . SER A 1 102 ? 7.447 13.857 -4.715 1.00 85.75 102 SER A CA 1
ATOM 821 C C . SER A 1 102 ? 6.120 14.403 -4.174 1.00 85.75 102 SER A C 1
ATOM 823 O O . SER A 1 102 ? 5.931 14.458 -2.958 1.00 85.75 102 SER A O 1
ATOM 825 N N . GLU A 1 103 ? 5.200 14.759 -5.072 1.00 87.69 103 GLU A N 1
ATOM 826 C CA . GLU A 1 103 ? 3.842 15.193 -4.759 1.00 87.69 103 GLU A CA 1
ATOM 827 C C . GLU A 1 103 ? 2.990 14.051 -4.191 1.00 87.69 103 GLU A C 1
ATOM 829 O O . GLU A 1 103 ? 2.396 14.207 -3.124 1.00 87.69 103 GLU A O 1
ATOM 834 N N . GLU A 1 104 ? 2.986 12.878 -4.829 1.00 89.25 104 GLU A N 1
ATOM 835 C CA . GLU A 1 104 ? 2.275 11.693 -4.330 1.00 89.25 104 GLU A CA 1
ATOM 836 C C . GLU A 1 104 ? 2.790 11.255 -2.956 1.00 89.25 104 GLU A C 1
ATOM 838 O O . GLU A 1 104 ? 2.006 10.929 -2.064 1.00 89.25 104 GLU A O 1
ATOM 843 N N . LEU A 1 105 ? 4.108 11.301 -2.741 1.00 89.56 105 LEU A N 1
ATOM 844 C CA . LEU A 1 105 ? 4.712 10.990 -1.444 1.00 89.56 105 LEU A CA 1
ATOM 845 C C . LEU A 1 105 ? 4.265 11.992 -0.374 1.00 89.56 105 LEU A C 1
ATOM 847 O O . LEU A 1 105 ? 3.921 11.600 0.745 1.00 89.56 105 LEU A O 1
ATOM 851 N N . LEU A 1 106 ? 4.239 13.285 -0.709 1.00 91.69 106 LEU A N 1
ATOM 852 C CA . LEU A 1 106 ? 3.734 14.314 0.194 1.00 91.69 106 LEU A CA 1
ATOM 853 C C . LEU A 1 106 ? 2.249 14.094 0.502 1.00 91.69 106 LEU A C 1
ATOM 855 O O . LEU A 1 106 ? 1.869 14.171 1.668 1.00 91.69 106 LEU A O 1
ATOM 859 N N . SER A 1 107 ? 1.436 13.752 -0.497 1.00 93.00 107 SER A N 1
ATOM 860 C CA . SER A 1 107 ? 0.020 13.414 -0.320 1.00 93.00 107 SER A CA 1
ATOM 861 C C . SER A 1 107 ? -0.166 12.235 0.643 1.00 93.00 107 SER A C 1
ATOM 863 O O . SER A 1 107 ? -0.851 12.363 1.660 1.00 93.00 107 SER A O 1
ATOM 865 N N . LEU A 1 108 ? 0.557 11.130 0.425 1.00 93.00 108 LEU A N 1
ATOM 866 C CA . LEU A 1 108 ? 0.548 9.967 1.321 1.00 93.00 108 LEU A CA 1
ATOM 867 C C . LEU A 1 108 ? 0.970 10.331 2.745 1.00 93.00 108 LEU A C 1
ATOM 869 O O . LEU A 1 108 ? 0.391 9.845 3.719 1.00 93.00 108 LEU A O 1
ATOM 873 N N . ARG A 1 109 ? 1.966 11.211 2.889 1.00 93.00 109 ARG A N 1
ATOM 874 C CA . ARG A 1 109 ? 2.402 11.714 4.194 1.00 93.00 109 ARG A CA 1
ATOM 875 C C . ARG A 1 109 ? 1.295 12.516 4.877 1.00 93.00 109 ARG A C 1
ATOM 877 O O . ARG A 1 109 ? 1.068 12.320 6.071 1.00 93.00 109 ARG A O 1
ATOM 884 N N . MET A 1 110 ? 0.614 13.390 4.141 1.00 94.75 110 MET A N 1
ATOM 885 C CA . MET A 1 110 ? -0.495 14.192 4.661 1.00 94.75 110 MET A CA 1
ATOM 886 C C . MET A 1 110 ? -1.706 13.334 5.045 1.00 94.75 110 MET A C 1
ATOM 888 O O . MET A 1 110 ? -2.385 13.671 6.010 1.00 94.75 110 MET A O 1
ATOM 892 N N . GLU A 1 111 ? -1.944 12.207 4.369 1.00 95.06 111 GLU A N 1
ATOM 893 C CA . GLU A 1 111 ? -3.003 11.255 4.735 1.00 95.06 111 GLU A CA 1
ATOM 894 C C . GLU A 1 111 ? -2.622 10.373 5.940 1.00 95.06 111 GLU A C 1
ATOM 896 O O . GLU A 1 111 ? -3.441 10.123 6.829 1.00 95.06 111 GLU A O 1
ATOM 901 N N . CYS A 1 112 ? -1.373 9.900 6.006 1.00 95.94 112 CYS A N 1
ATOM 902 C CA . CYS A 1 112 ? -0.923 8.992 7.066 1.00 95.94 112 CYS A CA 1
ATOM 903 C C . CYS A 1 112 ? -0.782 9.681 8.426 1.00 95.94 112 CYS A C 1
ATOM 905 O O . CYS A 1 112 ? -1.137 9.096 9.451 1.00 95.94 112 CYS A O 1
ATOM 907 N N . ILE A 1 113 ? -0.255 10.910 8.457 1.00 96.50 113 ILE A N 1
ATOM 908 C CA . ILE A 1 113 ? 0.054 11.615 9.709 1.00 96.50 113 ILE A CA 1
ATOM 909 C C . ILE A 1 113 ? -1.179 11.753 10.626 1.00 96.50 113 ILE A C 1
ATOM 911 O O . ILE A 1 113 ? -1.074 11.373 11.793 1.00 96.50 113 ILE A O 1
ATOM 915 N N . PRO A 1 114 ? -2.351 12.225 10.156 1.00 96.56 114 PRO A N 1
ATOM 916 C CA . PRO A 1 114 ? -3.542 12.342 10.998 1.00 96.56 114 PRO A CA 1
ATOM 917 C C . PRO A 1 114 ? -3.997 11.004 11.585 1.00 96.56 114 PRO A C 1
ATOM 919 O O . PRO A 1 114 ? -4.317 10.934 12.769 1.00 96.56 114 PRO A O 1
ATOM 922 N N . ARG A 1 115 ? -3.972 9.923 10.792 1.00 96.06 115 ARG A N 1
ATOM 923 C CA . ARG A 1 115 ? -4.348 8.580 11.265 1.00 96.06 115 ARG A CA 1
ATOM 924 C C . ARG A 1 115 ? -3.413 8.087 12.367 1.00 96.06 115 ARG A C 1
ATOM 926 O O . ARG A 1 115 ? -3.871 7.516 13.352 1.00 96.06 115 ARG A O 1
ATOM 933 N N . LEU A 1 116 ? -2.115 8.350 12.225 1.00 96.62 116 LEU A N 1
ATOM 934 C CA . LEU A 1 116 ? -1.129 8.029 13.255 1.00 96.62 116 LEU A CA 1
ATOM 935 C C . LEU A 1 116 ? -1.340 8.850 14.531 1.00 96.62 116 LEU A C 1
ATOM 937 O O . LEU A 1 116 ? -1.179 8.308 15.619 1.00 96.62 116 LEU A O 1
ATOM 941 N N . PHE A 1 117 ? -1.730 10.122 14.421 1.00 96.88 117 PHE A N 1
ATOM 942 C CA . PHE A 1 117 ? -2.053 10.944 15.590 1.00 96.88 117 PHE A CA 1
ATOM 943 C C . PHE A 1 117 ? -3.309 10.468 16.322 1.00 96.88 117 PHE A C 1
ATOM 945 O O . PHE A 1 117 ? -3.310 10.472 17.550 1.00 96.88 117 PHE A O 1
ATOM 952 N N . ILE A 1 118 ? -4.339 10.021 15.598 1.00 97.06 118 ILE A N 1
ATOM 953 C CA . ILE A 1 118 ? -5.530 9.409 16.204 1.00 97.06 118 ILE A CA 1
ATOM 954 C C . ILE A 1 118 ? -5.126 8.150 16.976 1.00 97.06 118 ILE A C 1
ATOM 956 O O . ILE A 1 118 ? -5.385 8.061 18.172 1.00 97.06 118 ILE A O 1
ATOM 960 N N . ALA A 1 119 ? -4.397 7.233 16.331 1.00 97.00 119 ALA A N 1
ATOM 961 C CA . ALA A 1 119 ? -3.922 6.011 16.978 1.00 97.00 119 ALA A CA 1
ATOM 962 C C . ALA A 1 119 ? -3.031 6.309 18.198 1.00 97.00 119 ALA A C 1
ATOM 964 O O . ALA A 1 119 ? -3.166 5.676 19.242 1.00 97.00 119 ALA A O 1
ATOM 965 N N . LEU A 1 120 ? -2.143 7.305 18.099 1.00 96.44 120 LEU A N 1
ATOM 966 C CA . LEU A 1 120 ? -1.317 7.747 19.220 1.00 96.44 120 LEU A CA 1
ATOM 967 C C . LEU A 1 120 ? -2.168 8.301 20.369 1.00 96.44 120 LEU A C 1
ATOM 969 O O . LEU A 1 120 ? -1.872 8.006 21.526 1.00 96.44 120 LEU A O 1
ATOM 973 N N . GLY A 1 121 ? -3.205 9.084 20.065 1.00 96.81 121 GLY A N 1
ATOM 974 C CA . GLY A 1 121 ? -4.149 9.611 21.049 1.00 96.81 121 GLY A CA 1
ATOM 975 C C . GLY A 1 121 ? -4.872 8.492 21.794 1.00 96.81 121 GLY A C 1
ATOM 976 O O . GLY A 1 121 ? -4.791 8.431 23.018 1.00 96.81 121 GLY A O 1
ATOM 977 N N . GLU A 1 122 ? -5.471 7.556 21.056 1.00 96.38 122 GLU A N 1
ATOM 978 C CA . GLU A 1 122 ? -6.180 6.395 21.615 1.00 96.38 122 GLU A CA 1
ATOM 979 C C . GLU A 1 122 ? -5.257 5.515 22.474 1.00 96.38 122 GLU A C 1
ATOM 981 O O . GLU A 1 122 ? -5.604 5.118 23.587 1.00 96.38 122 GLU A O 1
ATOM 986 N N . MET A 1 123 ? -4.040 5.237 21.997 1.00 96.06 123 MET A N 1
ATOM 987 C CA . MET A 1 123 ? -3.056 4.456 22.753 1.00 96.06 123 MET A CA 1
ATOM 988 C C . MET A 1 123 ? -2.563 5.188 24.006 1.00 96.06 123 MET A C 1
ATOM 990 O O . MET A 1 123 ? -2.300 4.547 25.026 1.00 96.06 123 MET A O 1
ATOM 994 N N . THR A 1 124 ? -2.424 6.514 23.944 1.00 94.19 124 THR A N 1
ATOM 995 C CA . THR A 1 124 ? -2.027 7.335 25.097 1.00 94.19 124 THR A CA 1
ATOM 996 C C . THR A 1 124 ? -3.129 7.349 26.147 1.00 94.19 124 THR A C 1
ATOM 998 O O . THR A 1 124 ? -2.839 7.118 27.317 1.00 94.19 124 THR A O 1
ATOM 1001 N N . GLU A 1 125 ? -4.388 7.507 25.735 1.00 93.00 125 GLU A N 1
ATOM 1002 C CA . GLU A 1 125 ? -5.547 7.412 26.624 1.00 93.00 125 GLU A CA 1
ATOM 1003 C C . GLU A 1 125 ? -5.622 6.037 27.302 1.00 93.00 125 GLU A C 1
ATOM 1005 O O . GLU A 1 125 ? -5.699 5.951 28.529 1.00 93.00 125 GLU A O 1
ATOM 1010 N N . ALA A 1 126 ? -5.506 4.949 26.533 1.00 92.38 126 ALA A N 1
ATOM 1011 C CA . ALA A 1 126 ? -5.502 3.593 27.080 1.00 92.38 126 ALA A CA 1
ATOM 1012 C C . ALA A 1 126 ? -4.356 3.379 28.084 1.00 92.38 126 ALA A C 1
ATOM 1014 O O . ALA A 1 126 ? -4.556 2.791 29.150 1.00 92.38 126 ALA A O 1
ATOM 1015 N N . ARG A 1 127 ? -3.156 3.884 27.775 1.00 90.00 127 ARG A N 1
ATOM 1016 C CA . ARG A 1 127 ? -2.005 3.834 28.684 1.00 90.00 127 ARG A CA 1
ATOM 1017 C C . ARG A 1 127 ? -2.272 4.617 29.966 1.00 90.00 127 ARG A C 1
ATOM 1019 O O . ARG A 1 127 ? -1.952 4.123 31.041 1.00 90.00 127 ARG A O 1
ATOM 1026 N N . ASP A 1 128 ? -2.834 5.814 29.871 1.00 86.88 128 ASP A N 1
ATOM 1027 C CA . ASP A 1 128 ? -3.070 6.676 31.028 1.00 86.88 128 ASP A CA 1
ATOM 1028 C C . ASP A 1 128 ? -4.175 6.098 31.937 1.00 86.88 128 ASP A C 1
ATOM 1030 O O . ASP A 1 128 ? -4.032 6.124 33.161 1.00 86.88 128 ASP A O 1
ATOM 1034 N N . LEU A 1 129 ? -5.211 5.464 31.367 1.00 87.44 129 LEU A N 1
ATOM 1035 C CA . LEU A 1 129 ? -6.225 4.705 32.116 1.00 87.44 129 LEU A CA 1
ATOM 1036 C C . LEU A 1 129 ? -5.632 3.486 32.835 1.00 87.44 129 LEU A C 1
ATOM 1038 O O . LEU A 1 129 ? -5.947 3.239 34.001 1.00 87.44 129 LEU A O 1
ATOM 1042 N N . LEU A 1 130 ? -4.751 2.733 32.169 1.00 86.56 130 LEU A N 1
ATOM 1043 C CA . LEU A 1 130 ? -4.049 1.606 32.789 1.00 86.56 130 LEU A CA 1
ATOM 1044 C C . LEU A 1 130 ? -3.102 2.073 33.896 1.00 86.56 130 LEU A C 1
ATOM 1046 O O . LEU A 1 130 ? -3.071 1.463 34.960 1.00 86.56 130 LEU A O 1
ATOM 1050 N N . SER A 1 131 ? -2.373 3.170 33.687 1.00 85.44 131 SER A N 1
ATOM 1051 C CA . SER A 1 131 ? -1.529 3.783 34.717 1.00 85.44 131 SER A CA 1
ATOM 1052 C C . SER A 1 131 ? -2.353 4.239 35.921 1.00 85.44 131 SER A C 1
ATOM 1054 O O . SER A 1 131 ? -1.948 4.002 37.058 1.00 85.44 131 SER A O 1
ATOM 1056 N N . LEU A 1 132 ? -3.535 4.824 35.700 1.00 83.69 132 LEU A N 1
ATOM 1057 C CA . LEU A 1 132 ? -4.458 5.210 36.769 1.00 83.69 132 LEU A CA 1
ATOM 1058 C C . LEU A 1 132 ? -4.957 3.988 37.558 1.00 83.69 132 LEU A C 1
ATOM 1060 O O . LEU A 1 132 ? -4.951 4.020 38.788 1.00 83.69 132 LEU A O 1
ATOM 1064 N N . LEU A 1 133 ? -5.310 2.895 36.876 1.00 82.50 133 LEU A N 1
ATOM 1065 C CA . LEU A 1 133 ? -5.719 1.635 37.509 1.00 82.50 133 LEU A CA 1
ATOM 1066 C C . LEU A 1 133 ? -4.564 0.968 38.272 1.00 82.50 133 LEU A C 1
ATOM 1068 O O . LEU A 1 133 ? -4.762 0.446 39.361 1.00 82.50 133 LEU A O 1
ATOM 1072 N N . LEU A 1 134 ? -3.340 1.001 37.744 1.00 81.31 134 LEU A N 1
ATOM 1073 C CA . LEU A 1 134 ? -2.168 0.430 38.416 1.00 81.31 134 LEU A CA 1
ATOM 1074 C C . LEU A 1 134 ? -1.667 1.306 39.571 1.00 81.31 134 LEU A C 1
ATOM 1076 O O . LEU A 1 134 ? -1.102 0.775 40.524 1.00 81.31 134 LEU A O 1
ATOM 1080 N N . SER A 1 135 ? -1.922 2.619 39.542 1.00 73.81 135 SER A N 1
ATOM 1081 C CA . SER A 1 135 ? -1.594 3.532 40.647 1.00 73.81 135 SER A CA 1
ATOM 1082 C C . SER A 1 135 ? -2.356 3.218 41.942 1.00 73.81 135 SER A C 1
ATOM 1084 O O . SER A 1 135 ? -1.915 3.618 43.019 1.00 73.81 135 SER A O 1
ATOM 1086 N N . SER A 1 136 ? -3.467 2.470 41.861 1.00 65.69 136 SER A N 1
ATOM 1087 C CA . SER A 1 136 ? -4.199 1.980 43.034 1.00 65.69 136 SER A CA 1
ATOM 1088 C C . SER A 1 136 ? -3.581 0.725 43.665 1.00 65.69 136 SER A C 1
ATOM 1090 O O . SER A 1 136 ? -4.001 0.329 44.751 1.00 65.69 136 SER A O 1
ATOM 1092 N N . ALA A 1 137 ? -2.610 0.079 43.007 1.00 64.50 137 ALA A N 1
ATOM 1093 C CA . ALA A 1 137 ? -1.882 -1.075 43.530 1.00 64.50 137 ALA A CA 1
ATOM 1094 C C . ALA A 1 137 ? -0.547 -0.631 44.172 1.00 64.50 137 ALA A C 1
ATOM 1096 O O . ALA A 1 137 ? 0.143 0.233 43.634 1.00 64.50 137 ALA A O 1
ATOM 1097 N N . PRO A 1 138 ? -0.115 -1.223 45.302 1.00 56.28 138 PRO A N 1
ATOM 1098 C CA . PRO A 1 138 ? 1.014 -0.723 46.099 1.00 56.28 138 PRO A CA 1
ATOM 1099 C C . PRO A 1 138 ? 2.414 -0.937 45.476 1.00 56.28 138 PRO A C 1
ATOM 1101 O O . PRO A 1 138 ? 3.424 -0.724 46.147 1.00 56.28 138 PRO A O 1
ATOM 1104 N N . LEU A 1 139 ? 2.519 -1.336 44.204 1.00 51.59 139 LEU A N 1
ATOM 1105 C CA . LEU A 1 139 ? 3.793 -1.579 43.520 1.00 51.59 139 LEU A CA 1
ATOM 1106 C C . LEU A 1 139 ? 4.064 -0.499 42.461 1.00 51.59 139 LEU A C 1
ATOM 1108 O O . LEU A 1 139 ? 3.624 -0.576 41.323 1.00 51.59 139 LEU A O 1
ATOM 1112 N N . ARG A 1 140 ? 4.812 0.515 42.909 1.00 60.22 140 ARG A N 1
ATOM 1113 C CA . ARG A 1 140 ? 5.560 1.550 42.170 1.00 60.22 140 ARG A CA 1
ATOM 1114 C C . ARG A 1 140 ? 5.617 1.422 40.634 1.00 60.22 140 ARG A C 1
ATOM 1116 O O . ARG A 1 140 ? 6.348 0.584 40.120 1.00 60.22 140 ARG A O 1
ATOM 1123 N N . HIS A 1 141 ? 5.099 2.444 39.951 1.00 50.50 141 HIS A N 1
ATOM 1124 C CA . HIS A 1 141 ? 5.763 3.110 38.821 1.00 50.50 141 HIS A CA 1
ATOM 1125 C C . HIS A 1 141 ? 5.294 4.576 38.737 1.00 50.50 141 HIS A C 1
ATOM 1127 O O . HIS A 1 141 ? 4.093 4.807 38.627 1.00 50.50 141 HIS A O 1
ATOM 1133 N N . PRO A 1 142 ? 6.189 5.583 38.786 1.00 56.00 142 PRO A N 1
ATOM 1134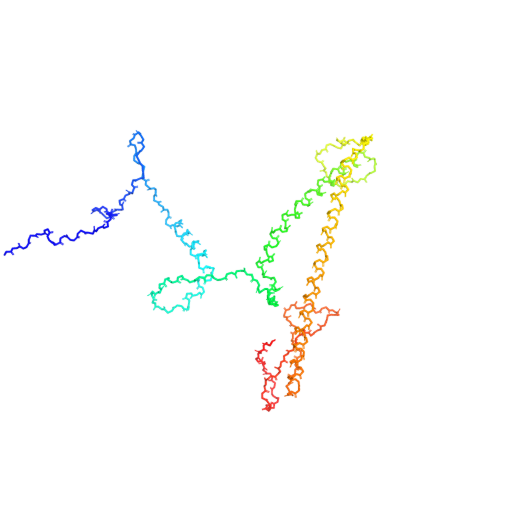 C CA . PRO A 1 142 ? 5.818 6.957 38.495 1.00 56.00 142 PRO A CA 1
ATOM 1135 C C . PRO A 1 142 ? 6.008 7.182 36.994 1.00 56.00 142 PRO A C 1
ATOM 1137 O O . PRO A 1 142 ? 7.127 7.391 36.531 1.00 56.00 142 PRO A O 1
ATOM 1140 N N . SER A 1 143 ? 4.938 7.106 36.210 1.00 56.03 143 SER A N 1
ATOM 1141 C CA . SER A 1 143 ? 4.981 7.586 34.830 1.00 56.03 143 SER A CA 1
ATOM 1142 C C . SER A 1 143 ? 3.661 8.246 34.469 1.00 56.03 143 SER A C 1
ATOM 1144 O O . SER A 1 143 ? 2.606 7.645 34.639 1.00 56.03 143 SER A O 1
ATOM 1146 N N . ALA A 1 144 ? 3.789 9.488 33.996 1.00 56.81 144 ALA A N 1
ATOM 1147 C CA . ALA A 1 144 ? 2.755 10.455 33.641 1.00 56.81 144 ALA A CA 1
ATOM 1148 C C . ALA A 1 144 ? 1.796 10.828 34.789 1.00 56.81 144 ALA A C 1
ATOM 1150 O O . ALA A 1 144 ? 0.970 10.044 35.244 1.00 56.81 144 ALA A O 1
ATOM 1151 N N . ALA A 1 145 ? 1.912 12.074 35.256 1.00 57.69 145 ALA A N 1
ATOM 1152 C CA . ALA A 1 145 ? 0.979 12.664 36.204 1.00 57.69 145 ALA A CA 1
ATOM 1153 C C . ALA A 1 145 ? -0.405 12.775 35.544 1.00 57.69 145 ALA A C 1
ATOM 1155 O O . ALA A 1 145 ? -0.662 13.698 34.775 1.00 57.69 145 ALA A O 1
ATOM 1156 N N . SER A 1 146 ? -1.281 11.810 35.824 1.00 56.62 146 SER A N 1
ATOM 1157 C CA . SER A 1 146 ? -2.708 11.950 35.553 1.00 56.62 146 SER A CA 1
ATOM 1158 C C . SER A 1 146 ? -3.244 13.109 36.399 1.00 56.62 146 SER A C 1
ATOM 1160 O O . SER A 1 146 ? -2.908 13.227 37.577 1.00 56.62 146 SER A O 1
ATOM 1162 N N . SER A 1 147 ? -4.050 13.988 35.801 1.00 63.12 147 SER A N 1
ATOM 1163 C CA . SER A 1 147 ? -4.719 15.093 36.505 1.00 63.12 147 SER A CA 1
ATOM 1164 C C . SER A 1 147 ? -5.837 14.613 37.437 1.00 63.12 147 SER A C 1
ATOM 1166 O O . SER A 1 147 ? -6.354 15.392 38.237 1.00 63.12 147 SER A O 1
ATOM 1168 N N . LEU A 1 148 ? -6.217 13.337 37.332 1.00 64.00 148 LEU A N 1
ATOM 1169 C CA . LEU A 1 148 ? -7.193 12.700 38.198 1.00 64.00 148 LEU A CA 1
ATOM 1170 C C . LEU A 1 148 ? -6.534 12.269 39.513 1.00 64.00 148 LEU A C 1
ATOM 1172 O O . LEU A 1 148 ? -5.372 11.854 39.519 1.00 64.00 148 LEU A O 1
ATOM 1176 N N . PRO A 1 149 ? -7.264 12.335 40.639 1.00 69.81 149 PRO A N 1
ATOM 1177 C CA . PRO A 1 149 ? -6.740 11.848 41.900 1.00 69.81 149 PRO A CA 1
ATOM 1178 C C . PRO A 1 149 ? -6.394 10.352 41.778 1.00 69.81 149 PRO A C 1
ATOM 1180 O O . PRO A 1 149 ? -7.171 9.590 41.185 1.00 69.81 149 PRO A O 1
ATOM 1183 N N . PRO A 1 150 ? -5.255 9.905 42.341 1.00 62.50 150 PRO A N 1
ATOM 1184 C CA . PRO A 1 150 ? -4.976 8.479 42.464 1.00 62.50 150 PRO A CA 1
ATOM 1185 C C . PRO A 1 150 ? -6.156 7.816 43.187 1.00 62.50 150 PRO A C 1
ATOM 1187 O O . PRO A 1 150 ? -6.709 8.409 44.114 1.00 62.50 150 PRO A O 1
ATOM 1190 N N . LEU A 1 151 ? -6.542 6.608 42.752 1.00 65.69 151 LEU A N 1
ATOM 1191 C CA . LEU A 1 151 ? -7.724 5.844 43.204 1.00 65.69 151 LEU A CA 1
ATOM 1192 C C . LEU A 1 151 ? -9.091 6.168 42.550 1.00 65.69 151 LEU A C 1
ATOM 1194 O O . LEU A 1 151 ? -10.105 5.643 43.003 1.00 65.69 151 LEU A O 1
ATOM 1198 N N . ALA A 1 152 ? -9.158 6.961 41.474 1.00 72.19 152 ALA A N 1
ATOM 1199 C CA . ALA A 1 152 ? -10.435 7.262 40.802 1.00 72.19 152 ALA A CA 1
ATOM 1200 C C . ALA A 1 152 ? -11.133 6.045 40.143 1.00 72.19 152 ALA A C 1
ATOM 1202 O O . ALA A 1 152 ? -12.344 6.074 39.934 1.00 72.19 152 ALA A O 1
ATOM 1203 N N . LEU A 1 153 ? -10.397 4.974 39.820 1.00 77.25 153 LEU A N 1
ATOM 1204 C CA . LEU A 1 153 ? -10.933 3.755 39.203 1.00 77.25 153 LEU A CA 1
ATOM 1205 C C . LEU A 1 153 ? -10.774 2.561 40.151 1.00 77.25 153 LEU A C 1
ATOM 1207 O O . LEU A 1 153 ? -9.702 2.345 40.708 1.00 77.25 153 LEU A O 1
ATOM 1211 N N . THR A 1 154 ? -11.834 1.765 40.311 1.00 78.38 154 THR A N 1
ATOM 1212 C CA . THR A 1 154 ? -11.812 0.512 41.085 1.00 78.38 154 THR A CA 1
ATOM 1213 C C . THR A 1 154 ? -12.115 -0.663 40.162 1.00 78.38 154 THR A C 1
ATOM 1215 O O . THR A 1 154 ? -13.148 -0.681 39.492 1.00 78.38 154 THR A O 1
ATOM 1218 N N . ALA A 1 155 ? -11.235 -1.665 40.136 1.00 77.12 155 ALA A N 1
ATOM 1219 C CA . ALA A 1 155 ? -11.483 -2.911 39.420 1.00 77.12 155 ALA A CA 1
ATOM 1220 C C . ALA A 1 155 ? -12.478 -3.771 40.214 1.00 77.12 155 ALA A C 1
ATOM 1222 O O . ALA A 1 155 ? -12.181 -4.211 41.323 1.00 77.12 155 ALA A O 1
ATOM 1223 N N . THR A 1 156 ? -13.664 -4.013 39.657 1.00 81.94 156 THR A N 1
ATOM 1224 C CA . THR A 1 156 ? -14.654 -4.929 40.237 1.00 81.94 156 THR A CA 1
ATOM 1225 C C . THR A 1 156 ? -14.716 -6.205 39.409 1.00 81.94 156 THR A C 1
ATOM 1227 O O . THR A 1 156 ? -14.719 -6.170 38.178 1.00 81.94 156 THR A O 1
ATOM 1230 N N . VAL A 1 157 ? -14.745 -7.358 40.079 1.00 81.19 157 VAL A N 1
ATOM 1231 C CA . VAL A 1 157 ? -14.937 -8.649 39.412 1.00 81.19 157 VAL A CA 1
ATOM 1232 C C . VAL A 1 157 ? -16.424 -8.791 39.106 1.00 81.19 157 VAL A C 1
ATOM 1234 O O . VAL A 1 157 ? -17.192 -9.316 39.908 1.00 81.19 157 VAL A O 1
ATOM 1237 N N . ALA A 1 158 ? -16.841 -8.272 37.955 1.00 83.12 158 ALA A N 1
ATOM 1238 C CA . ALA A 1 158 ? -18.163 -8.537 37.413 1.00 83.12 158 ALA A CA 1
ATOM 1239 C C . ALA A 1 158 ? -18.137 -9.890 36.689 1.00 83.12 158 ALA A C 1
ATOM 1241 O O . ALA A 1 158 ? -17.348 -10.103 35.765 1.00 83.12 158 ALA A O 1
ATOM 1242 N N . THR A 1 159 ? -18.997 -10.821 37.099 1.00 84.44 159 THR A N 1
ATOM 1243 C CA . THR A 1 159 ? -19.232 -12.046 36.336 1.00 84.44 159 THR A CA 1
ATOM 1244 C C . THR A 1 159 ? -19.859 -11.666 35.000 1.00 84.44 159 THR A C 1
ATOM 1246 O O . THR A 1 159 ? -20.923 -11.050 34.950 1.00 84.44 159 THR A O 1
ATOM 1249 N N . LYS A 1 160 ? -19.180 -12.006 33.898 1.00 82.00 160 LYS A N 1
ATOM 1250 C CA . LYS A 1 160 ? -19.721 -11.787 32.555 1.00 82.00 160 LYS A CA 1
ATOM 1251 C C . LYS A 1 160 ? -21.084 -12.495 32.478 1.00 82.00 160 LYS A C 1
ATOM 1253 O O . LYS A 1 160 ? -21.135 -13.688 32.794 1.00 82.00 160 LYS A O 1
ATOM 1258 N N . PRO A 1 161 ? -22.174 -11.806 32.094 1.00 84.44 161 PRO A N 1
ATOM 1259 C CA . PRO A 1 161 ? -23.456 -12.471 31.909 1.00 84.44 161 PRO A CA 1
ATOM 1260 C C . PRO A 1 161 ? -23.304 -13.591 30.869 1.00 84.44 161 PRO A C 1
ATOM 1262 O O . PRO A 1 161 ? -22.449 -13.474 29.980 1.00 84.44 161 PRO A O 1
ATOM 1265 N N . PRO A 1 162 ? -24.093 -14.679 30.972 1.00 83.62 162 PRO A N 1
ATOM 1266 C CA . PRO A 1 162 ? -24.040 -15.758 29.999 1.00 83.62 162 PRO A CA 1
ATOM 1267 C C . PRO A 1 162 ? -24.231 -15.156 28.603 1.00 83.62 162 PRO A C 1
ATOM 1269 O O . PRO A 1 162 ? -25.162 -14.371 28.391 1.00 83.62 162 PRO A O 1
ATOM 1272 N N . PRO A 1 163 ? -23.312 -15.437 27.674 1.00 83.12 163 PRO A N 1
ATOM 1273 C CA . PRO A 1 163 ? -23.338 -14.796 26.381 1.00 83.12 163 PRO A CA 1
ATOM 1274 C C . PRO A 1 163 ? -24.574 -15.253 25.607 1.00 83.12 163 PRO A C 1
ATOM 1276 O O . PRO A 1 163 ? -24.982 -16.413 25.655 1.00 83.12 163 PRO A O 1
ATOM 1279 N N . ILE A 1 164 ? -25.199 -14.312 24.907 1.00 92.19 164 ILE A N 1
ATOM 1280 C CA . ILE A 1 164 ? -26.374 -14.603 24.093 1.00 92.19 164 ILE A CA 1
ATOM 1281 C C . ILE A 1 164 ? -25.878 -15.360 22.849 1.00 92.19 164 ILE A C 1
ATOM 1283 O O . ILE A 1 164 ? -25.077 -14.796 22.098 1.00 92.19 164 ILE A O 1
ATOM 1287 N N . PRO A 1 165 ? -26.336 -16.599 22.587 1.00 93.00 165 PRO A N 1
ATOM 1288 C CA . PRO A 1 165 ? -25.760 -17.450 21.542 1.00 93.00 165 PRO A CA 1
ATOM 1289 C C . PRO A 1 165 ? -25.856 -16.827 20.142 1.00 93.00 165 PRO A C 1
ATOM 1291 O O . PRO A 1 165 ? -24.958 -17.001 19.326 1.00 93.00 165 PRO A O 1
ATOM 1294 N N . SER A 1 166 ? -26.896 -16.033 19.866 1.00 92.94 166 SER A N 1
ATOM 1295 C CA . SER A 1 166 ? -27.024 -15.301 18.599 1.00 92.94 166 SER A CA 1
ATOM 1296 C C . SER A 1 166 ? -25.924 -14.254 18.400 1.00 92.94 166 SER A C 1
ATOM 1298 O O . SER A 1 166 ? -25.411 -14.107 17.292 1.00 92.94 166 SER A O 1
ATOM 1300 N N . VAL A 1 167 ? -25.525 -13.556 19.466 1.00 93.25 167 VAL A N 1
ATOM 1301 C CA . VAL A 1 167 ? -24.456 -12.548 19.428 1.00 93.25 167 VAL A CA 1
ATOM 1302 C C . VAL A 1 167 ? -23.094 -13.220 19.270 1.00 93.25 167 VAL A C 1
ATOM 1304 O O . VAL A 1 167 ? -22.244 -12.716 18.542 1.00 93.25 167 VAL A O 1
ATOM 1307 N N . GLU A 1 168 ? -22.879 -14.379 19.895 1.00 93.62 168 GLU A N 1
ATOM 1308 C CA . GLU A 1 168 ? -21.633 -15.135 19.720 1.00 93.62 168 GLU A CA 1
ATOM 1309 C C . GLU A 1 168 ? -21.472 -15.668 18.304 1.00 93.62 168 GLU A C 1
ATOM 1311 O O . GLU A 1 168 ? -20.405 -15.505 17.716 1.00 93.62 168 GLU A O 1
ATOM 1316 N N . VAL A 1 169 ? -22.531 -16.254 17.741 1.00 95.50 169 VAL A N 1
ATOM 1317 C CA . VAL A 1 169 ? -22.519 -16.736 16.357 1.00 95.50 169 VAL A CA 1
ATOM 1318 C C . VAL A 1 169 ? -22.264 -15.577 15.396 1.00 95.50 169 VAL A C 1
ATOM 1320 O O . VAL A 1 169 ? -21.420 -15.702 14.512 1.00 95.50 169 VAL A O 1
ATOM 1323 N N . PHE A 1 170 ? -22.914 -14.429 15.603 1.00 95.00 170 PHE A N 1
ATOM 1324 C CA . PHE A 1 170 ? -22.687 -13.238 14.785 1.00 95.00 170 PHE A CA 1
ATOM 1325 C C . PHE A 1 170 ? -21.247 -12.712 14.895 1.00 95.00 170 PHE A C 1
ATOM 1327 O O . PHE A 1 170 ? -20.597 -12.469 13.879 1.00 95.00 170 PHE A O 1
ATOM 1334 N N . ASN A 1 171 ? -20.704 -12.599 16.109 1.00 94.56 171 ASN A N 1
ATOM 1335 C CA . ASN A 1 171 ? -19.320 -12.163 16.323 1.00 94.56 171 ASN A CA 1
ATOM 1336 C C . ASN A 1 171 ? -18.310 -13.146 15.715 1.00 94.56 171 ASN A C 1
ATOM 1338 O O . ASN A 1 171 ? -17.319 -12.728 15.114 1.00 94.56 171 ASN A O 1
ATOM 1342 N N . ALA A 1 172 ? -18.566 -14.450 15.839 1.00 95.69 172 ALA A N 1
ATOM 1343 C CA . ALA A 1 172 ? -17.750 -15.483 15.215 1.00 95.69 172 ALA A CA 1
ATOM 1344 C C . ALA A 1 172 ? -17.807 -15.381 13.685 1.00 95.69 172 ALA A C 1
ATOM 1346 O O . ALA A 1 172 ? -16.767 -15.456 13.031 1.00 95.69 172 ALA A O 1
ATOM 1347 N N . GLN A 1 173 ? -18.991 -15.144 13.117 1.00 96.50 173 GLN A N 1
ATOM 1348 C CA . GLN A 1 173 ? -19.170 -14.935 11.683 1.00 96.50 173 GLN A CA 1
ATOM 1349 C C . GLN A 1 173 ? -18.425 -13.689 11.194 1.00 96.50 173 GLN A C 1
ATOM 1351 O O . GLN A 1 173 ? -17.743 -13.759 10.174 1.00 96.50 173 GLN A O 1
ATOM 1356 N N . LEU A 1 174 ? -18.490 -12.577 11.930 1.00 96.88 174 LEU A N 1
ATOM 1357 C CA . LEU A 1 174 ? -17.755 -11.354 11.603 1.00 96.88 174 LEU A CA 1
ATOM 1358 C C . LEU A 1 174 ? -16.239 -11.590 11.627 1.00 96.88 174 LEU A C 1
ATOM 1360 O O . LEU A 1 174 ? -15.531 -11.201 10.699 1.00 96.88 174 LEU A O 1
ATOM 1364 N N . ALA A 1 175 ? -15.738 -12.277 12.655 1.00 96.94 175 ALA A N 1
ATOM 1365 C CA . ALA A 1 175 ? -14.320 -12.596 12.774 1.00 96.94 175 ALA A CA 1
ATOM 1366 C C . ALA A 1 175 ? -13.838 -13.549 11.668 1.00 96.94 175 ALA A C 1
ATOM 1368 O O . ALA A 1 175 ? -12.738 -13.375 11.143 1.00 96.94 175 ALA A O 1
ATOM 1369 N N . LEU A 1 176 ? -14.641 -14.553 11.303 1.00 97.31 176 LEU A N 1
ATOM 1370 C CA . LEU A 1 176 ? -14.334 -15.473 10.206 1.00 97.31 176 LEU A CA 1
ATOM 1371 C C . LEU A 1 176 ? -14.361 -14.760 8.851 1.00 97.31 176 LEU A C 1
ATOM 1373 O O . LEU A 1 176 ? -13.424 -14.920 8.075 1.00 97.31 176 LEU A O 1
ATOM 1377 N N . GLY A 1 177 ? -15.381 -13.935 8.598 1.00 97.19 177 GLY A N 1
ATOM 1378 C CA . GLY A 1 177 ? -15.505 -13.151 7.369 1.00 97.19 177 GLY A CA 1
ATOM 1379 C C . GLY A 1 177 ? -14.350 -12.166 7.190 1.00 97.19 177 GLY A C 1
ATOM 1380 O O . GLY A 1 177 ? -13.722 -12.150 6.136 1.00 97.19 177 GLY A O 1
ATOM 1381 N N . GLY A 1 178 ? -13.993 -11.424 8.244 1.00 96.50 178 GLY A N 1
ATOM 1382 C CA . GLY A 1 178 ? -12.857 -10.499 8.209 1.00 96.50 178 GLY A CA 1
ATOM 1383 C C . GLY A 1 178 ? -11.518 -11.204 7.971 1.00 96.50 178 GLY A C 1
ATOM 1384 O O . GLY A 1 178 ? -10.675 -10.701 7.228 1.00 96.50 178 GLY A O 1
ATOM 1385 N N . LYS A 1 179 ? -11.324 -12.400 8.545 1.00 97.75 179 LYS A N 1
ATOM 1386 C CA . LYS A 1 179 ? -10.129 -13.221 8.289 1.00 97.75 179 LYS A CA 1
ATOM 1387 C C . LYS A 1 179 ? -10.084 -13.744 6.854 1.00 97.75 179 LYS A C 1
ATOM 1389 O O . LYS A 1 179 ? -9.034 -13.652 6.225 1.00 97.75 179 LYS A O 1
ATOM 1394 N N . ASP A 1 180 ? -11.190 -14.272 6.333 1.00 97.88 180 ASP A N 1
ATOM 1395 C CA . ASP A 1 180 ? -11.258 -14.765 4.951 1.00 97.88 180 ASP A CA 1
ATOM 1396 C C . ASP A 1 180 ? -11.014 -13.633 3.944 1.00 97.88 180 ASP A C 1
ATOM 1398 O O . ASP A 1 180 ? -10.201 -13.768 3.029 1.00 97.88 180 ASP A O 1
ATOM 1402 N N . GLU A 1 181 ? -11.628 -12.468 4.155 1.00 97.19 181 GLU A N 1
ATOM 1403 C CA . GLU A 1 181 ? -11.404 -11.291 3.316 1.00 97.19 181 GLU A CA 1
ATOM 1404 C C . GLU A 1 181 ? -9.938 -10.835 3.348 1.00 97.19 181 GLU A C 1
ATOM 1406 O O . GLU A 1 181 ? -9.347 -10.571 2.297 1.00 97.19 181 GLU A O 1
ATOM 1411 N N . ALA A 1 182 ? -9.319 -10.792 4.532 1.00 97.31 182 ALA A N 1
ATOM 1412 C CA . ALA A 1 182 ? -7.907 -10.448 4.674 1.00 97.31 182 ALA A CA 1
ATOM 1413 C C . ALA A 1 182 ? -6.993 -11.446 3.943 1.00 97.31 182 ALA A C 1
ATOM 1415 O O . ALA A 1 182 ? -6.056 -11.030 3.260 1.00 97.31 182 ALA A O 1
ATOM 1416 N N . LEU A 1 183 ? -7.285 -12.749 4.023 1.00 97.56 183 LEU A N 1
ATOM 1417 C CA . LEU A 1 183 ? -6.536 -13.780 3.299 1.00 97.56 183 LEU A CA 1
ATOM 1418 C C . LEU A 1 183 ? -6.697 -13.646 1.782 1.00 97.56 183 LEU A C 1
ATOM 1420 O O . LEU A 1 183 ? -5.710 -13.759 1.054 1.00 97.56 183 LEU A O 1
ATOM 1424 N N . ARG A 1 184 ? -7.903 -13.339 1.289 1.00 97.25 184 ARG A N 1
ATOM 1425 C CA . ARG A 1 184 ? -8.134 -13.073 -0.141 1.00 97.25 184 ARG A CA 1
ATOM 1426 C C . ARG A 1 184 ? -7.379 -11.836 -0.615 1.00 97.25 184 ARG A C 1
ATOM 1428 O O . ARG A 1 184 ? -6.738 -11.884 -1.663 1.00 97.25 184 ARG A O 1
ATOM 1435 N N . LYS A 1 185 ? -7.398 -10.752 0.166 1.00 97.56 185 LYS A N 1
ATOM 1436 C CA . LYS A 1 185 ? -6.620 -9.535 -0.116 1.00 97.56 185 LYS A CA 1
ATOM 1437 C C . LYS A 1 185 ? -5.122 -9.835 -0.159 1.00 97.56 185 LYS A C 1
ATOM 1439 O O . LYS A 1 185 ? -4.468 -9.476 -1.133 1.00 97.56 185 LYS A O 1
ATOM 1444 N N . ALA A 1 186 ? -4.594 -10.562 0.825 1.00 97.31 186 ALA A N 1
ATOM 1445 C CA . ALA A 1 186 ? -3.189 -10.968 0.850 1.00 97.31 186 ALA A CA 1
ATOM 1446 C C . ALA A 1 186 ? -2.813 -11.834 -0.364 1.00 97.31 186 ALA A C 1
ATOM 1448 O O . ALA A 1 186 ? -1.799 -11.587 -1.015 1.00 97.31 186 ALA A O 1
ATOM 1449 N N . ALA A 1 187 ? -3.656 -12.804 -0.728 1.00 98.06 187 ALA A N 1
ATOM 1450 C CA . ALA A 1 187 ? -3.446 -13.628 -1.914 1.00 98.06 187 ALA A CA 1
ATOM 1451 C C . ALA A 1 187 ? -3.428 -12.792 -3.204 1.00 98.06 187 ALA A C 1
ATOM 1453 O O . ALA A 1 187 ? -2.595 -13.032 -4.077 1.00 98.06 187 ALA A O 1
ATOM 1454 N N . ASN A 1 188 ? -4.303 -11.791 -3.322 1.00 96.88 188 ASN A N 1
ATOM 1455 C CA . ASN A 1 188 ? -4.320 -10.881 -4.468 1.00 96.88 188 ASN A CA 1
ATOM 1456 C C . ASN A 1 188 ? -3.054 -10.018 -4.536 1.00 96.88 188 ASN A C 1
ATOM 1458 O O . ASN A 1 188 ? -2.478 -9.891 -5.615 1.00 96.88 188 ASN A O 1
ATOM 1462 N N . VAL A 1 189 ? -2.567 -9.510 -3.399 1.00 96.94 189 VAL A N 1
ATOM 1463 C CA . VAL A 1 189 ? -1.287 -8.785 -3.326 1.00 96.94 189 VAL A CA 1
ATOM 1464 C C . VAL A 1 189 ? -0.136 -9.674 -3.794 1.00 96.94 189 VAL A C 1
ATOM 1466 O O . VAL A 1 189 ? 0.672 -9.241 -4.611 1.00 96.94 189 VAL A O 1
ATOM 1469 N N . PHE A 1 190 ? -0.079 -10.937 -3.358 1.00 96.81 190 PHE A N 1
ATOM 1470 C CA . PHE A 1 190 ? 0.958 -11.862 -3.821 1.00 96.81 190 PHE A CA 1
ATOM 1471 C C . PHE A 1 190 ? 0.848 -12.185 -5.310 1.00 96.81 190 PHE A C 1
ATOM 1473 O O . PHE A 1 190 ? 1.871 -12.239 -5.987 1.00 96.81 190 PHE A O 1
ATOM 1480 N N . LYS A 1 191 ? -0.365 -12.353 -5.846 1.00 97.62 191 LYS A N 1
ATOM 1481 C CA . LYS A 1 191 ? -0.571 -12.551 -7.289 1.00 97.62 191 LYS A CA 1
ATOM 1482 C C . LYS A 1 191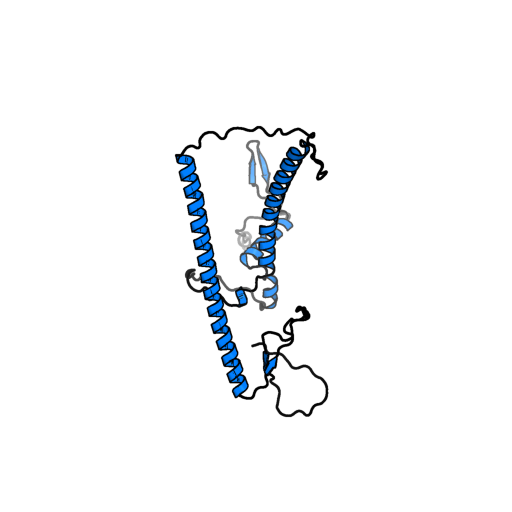 ? -0.098 -11.344 -8.094 1.00 97.62 191 LYS A C 1
ATOM 1484 O O . LYS A 1 191 ? 0.598 -11.517 -9.090 1.00 97.62 191 LYS A O 1
ATOM 1489 N N . GLN A 1 192 ? -0.432 -10.135 -7.650 1.00 96.06 192 GLN A N 1
ATOM 1490 C CA . GLN A 1 192 ? -0.000 -8.902 -8.303 1.00 96.06 192 GLN A CA 1
ATOM 1491 C C . GLN A 1 192 ? 1.521 -8.730 -8.219 1.00 96.06 192 GLN A C 1
ATOM 1493 O O . GLN A 1 192 ? 2.162 -8.428 -9.222 1.00 96.06 192 GLN A O 1
ATOM 1498 N N . ALA A 1 193 ? 2.113 -8.986 -7.051 1.00 94.94 193 ALA A N 1
ATOM 1499 C CA . ALA A 1 193 ? 3.559 -8.952 -6.870 1.00 94.94 193 ALA A CA 1
ATOM 1500 C C . ALA A 1 193 ? 4.264 -9.977 -7.770 1.00 94.94 193 ALA A C 1
ATOM 1502 O O . ALA A 1 193 ? 5.228 -9.630 -8.444 1.00 94.94 193 ALA A O 1
ATOM 1503 N N . ALA A 1 194 ? 3.755 -11.210 -7.848 1.00 96.81 194 ALA A N 1
ATOM 1504 C CA . ALA A 1 194 ? 4.293 -12.244 -8.728 1.00 96.81 194 ALA A CA 1
ATOM 1505 C C . ALA A 1 194 ? 4.203 -11.844 -10.209 1.00 96.81 194 ALA A C 1
ATOM 1507 O O . ALA A 1 194 ? 5.182 -11.984 -10.938 1.00 96.81 194 ALA A O 1
ATOM 1508 N N . ALA A 1 195 ? 3.071 -11.283 -10.646 1.00 95.56 195 ALA A N 1
ATOM 1509 C CA . ALA A 1 195 ? 2.910 -10.786 -12.011 1.00 95.56 195 ALA A CA 1
ATOM 1510 C C . ALA A 1 195 ? 3.885 -9.639 -12.329 1.00 95.56 195 ALA A C 1
ATOM 1512 O O . ALA A 1 195 ? 4.478 -9.609 -13.406 1.00 95.56 195 ALA A O 1
ATOM 1513 N N . ASN A 1 196 ? 4.097 -8.717 -11.388 1.00 91.31 196 ASN A N 1
ATOM 1514 C CA . ASN A 1 196 ? 5.047 -7.617 -11.551 1.00 91.31 196 ASN A CA 1
ATOM 1515 C C . ASN A 1 196 ? 6.501 -8.109 -11.587 1.00 91.31 196 ASN A C 1
ATOM 1517 O O . ASN A 1 196 ? 7.292 -7.612 -12.387 1.00 91.31 196 ASN A O 1
ATOM 1521 N N . LEU A 1 197 ? 6.850 -9.103 -10.767 1.00 93.19 197 LEU A N 1
ATOM 1522 C CA . LEU A 1 197 ? 8.168 -9.740 -10.803 1.00 93.19 197 LEU A CA 1
ATOM 1523 C C . LEU A 1 197 ? 8.413 -10.454 -12.133 1.00 93.19 197 LEU A C 1
ATOM 1525 O O . LEU A 1 197 ? 9.503 -10.345 -12.683 1.00 93.19 197 LEU A O 1
ATOM 1529 N N . GLU A 1 198 ? 7.402 -11.124 -12.684 1.00 95.00 198 GLU A N 1
ATOM 1530 C CA . GLU A 1 198 ? 7.508 -11.782 -13.986 1.00 95.00 198 GLU A CA 1
ATOM 1531 C C . GLU A 1 198 ? 7.682 -10.770 -15.128 1.00 95.00 198 GLU A C 1
ATOM 1533 O O . GLU A 1 198 ? 8.560 -10.937 -15.974 1.00 95.00 198 GLU A O 1
ATOM 1538 N N . LYS A 1 199 ? 6.935 -9.658 -15.109 1.00 93.44 199 LYS A N 1
ATOM 1539 C CA . LYS A 1 199 ? 7.149 -8.540 -16.046 1.00 93.44 199 LYS A CA 1
ATOM 1540 C C . LYS A 1 199 ? 8.557 -7.952 -15.919 1.00 93.44 199 LYS A C 1
ATOM 1542 O O . LYS A 1 199 ? 9.224 -7.714 -16.924 1.00 93.44 199 LYS A O 1
ATOM 1547 N N . SER A 1 200 ? 9.036 -7.753 -14.689 1.00 90.25 200 SER A N 1
ATOM 1548 C CA . SER A 1 200 ? 10.392 -7.260 -14.426 1.00 90.25 200 SER A CA 1
ATOM 1549 C C . SER A 1 200 ? 11.459 -8.238 -14.928 1.00 90.25 200 SER A C 1
ATOM 1551 O O . SER A 1 200 ? 12.426 -7.805 -15.554 1.00 90.25 200 SER A O 1
ATOM 1553 N N . ARG A 1 201 ? 11.253 -9.550 -14.745 1.00 93.94 201 ARG A N 1
ATOM 1554 C CA . ARG A 1 201 ? 12.123 -10.602 -15.288 1.00 93.94 201 ARG A CA 1
ATOM 1555 C C . ARG A 1 201 ? 12.197 -10.504 -16.808 1.00 93.94 201 ARG A C 1
ATOM 1557 O O . ARG A 1 201 ? 13.299 -10.392 -17.333 1.00 93.94 201 ARG A O 1
ATOM 1564 N N . GLN A 1 202 ? 11.060 -10.461 -17.502 1.00 95.06 202 GLN A N 1
ATOM 1565 C CA . GLN A 1 202 ? 11.014 -10.349 -18.966 1.00 95.06 202 GLN A CA 1
ATOM 1566 C C . GLN A 1 202 ? 11.709 -9.078 -19.474 1.00 95.06 202 GLN A C 1
ATOM 1568 O O . GLN A 1 202 ? 12.515 -9.139 -20.400 1.00 95.06 202 GLN A O 1
ATOM 1573 N N . SER A 1 203 ? 11.469 -7.932 -18.828 1.00 90.44 203 SER A N 1
ATOM 1574 C CA . SER A 1 203 ? 12.165 -6.683 -19.157 1.00 90.44 203 SER A CA 1
ATOM 1575 C C . SER A 1 203 ? 13.677 -6.802 -18.954 1.00 90.44 203 SER A C 1
ATOM 1577 O O . SER A 1 203 ? 14.444 -6.306 -19.777 1.00 90.44 203 SER A O 1
ATOM 1579 N N . SER A 1 204 ? 14.115 -7.468 -17.881 1.00 89.69 204 SER A N 1
ATOM 1580 C CA . SER A 1 204 ? 15.539 -7.685 -17.614 1.00 89.69 204 SER A CA 1
ATOM 1581 C C . SER A 1 204 ? 16.176 -8.639 -18.627 1.00 89.69 204 SER A C 1
ATOM 1583 O O . SER A 1 204 ? 17.301 -8.411 -19.058 1.00 89.69 204 SER A O 1
ATOM 1585 N N . GLU A 1 205 ? 15.457 -9.673 -19.069 1.00 94.88 205 GLU A N 1
ATOM 1586 C CA . GLU A 1 205 ? 15.934 -10.596 -20.100 1.00 94.88 205 GLU A CA 1
ATOM 1587 C C . GLU A 1 205 ? 16.108 -9.898 -21.442 1.00 94.88 205 GLU A C 1
ATOM 1589 O O . GLU A 1 205 ? 17.142 -10.078 -22.082 1.00 94.88 205 GLU A O 1
ATOM 1594 N N . ASN A 1 206 ? 15.152 -9.053 -21.830 1.00 93.81 206 ASN A N 1
ATOM 1595 C CA . ASN A 1 206 ? 15.262 -8.236 -23.036 1.00 93.81 206 ASN A CA 1
ATOM 1596 C C . ASN A 1 206 ? 16.457 -7.275 -22.947 1.00 93.81 206 ASN A C 1
ATOM 1598 O O . ASN A 1 206 ? 17.282 -7.239 -23.860 1.00 93.81 206 ASN A O 1
ATOM 1602 N N . TYR A 1 207 ? 16.612 -6.586 -21.811 1.00 92.38 207 TYR A N 1
ATOM 1603 C CA . TYR A 1 207 ? 17.749 -5.700 -21.548 1.00 92.38 207 TYR A CA 1
ATOM 1604 C C . TYR A 1 207 ? 19.097 -6.425 -21.693 1.00 92.38 207 TYR A C 1
ATOM 1606 O O . TYR A 1 207 ? 19.985 -5.975 -22.421 1.00 92.38 207 TYR A O 1
ATOM 1614 N N . TRP A 1 208 ? 19.253 -7.590 -21.056 1.00 91.06 208 TRP A N 1
ATOM 1615 C CA . TRP A 1 208 ? 20.490 -8.370 -21.146 1.00 91.06 208 TRP A CA 1
ATOM 1616 C C . TRP A 1 208 ? 20.693 -9.008 -22.523 1.00 91.06 208 TRP A C 1
ATOM 1618 O O . TRP A 1 208 ? 21.833 -9.125 -22.978 1.00 91.06 208 TRP A O 1
ATOM 1628 N N . ALA A 1 209 ? 19.626 -9.388 -23.226 1.00 94.38 209 ALA A N 1
ATOM 1629 C CA . ALA A 1 209 ? 19.719 -9.866 -24.601 1.00 94.38 209 ALA A CA 1
ATOM 1630 C C . ALA A 1 209 ? 20.264 -8.772 -25.532 1.00 94.38 209 ALA A C 1
ATOM 1632 O O . ALA A 1 209 ? 21.138 -9.053 -26.357 1.00 94.38 209 ALA A O 1
ATOM 1633 N N . ASP A 1 210 ? 19.817 -7.528 -25.367 1.00 91.31 210 ASP A N 1
ATOM 1634 C CA . ASP A 1 210 ? 20.322 -6.381 -26.124 1.00 91.31 210 ASP A CA 1
ATOM 1635 C C . ASP A 1 210 ? 21.764 -6.030 -25.740 1.00 91.31 210 ASP A C 1
ATOM 1637 O O . ASP A 1 210 ? 22.604 -5.836 -26.624 1.00 91.31 210 ASP A O 1
ATOM 1641 N N . ALA A 1 211 ? 22.112 -6.098 -24.452 1.00 89.94 211 ALA A N 1
ATOM 1642 C CA . ALA A 1 211 ? 23.497 -5.983 -23.985 1.00 89.94 211 ALA A CA 1
ATOM 1643 C C . ALA A 1 211 ? 24.429 -6.998 -24.674 1.00 89.94 211 ALA A C 1
ATOM 1645 O O . ALA A 1 211 ? 25.530 -6.667 -25.125 1.00 89.94 211 ALA A O 1
ATOM 1646 N N . LEU A 1 212 ? 23.978 -8.252 -24.801 1.00 91.44 212 LEU A N 1
ATOM 1647 C CA . LEU A 1 212 ? 24.724 -9.306 -25.486 1.00 91.44 212 LEU A CA 1
ATOM 1648 C C . LEU A 1 212 ? 24.843 -9.049 -26.994 1.00 91.44 212 LEU A C 1
ATOM 1650 O O . LEU A 1 212 ? 25.886 -9.366 -27.567 1.00 91.44 212 LEU A O 1
ATOM 1654 N N . LYS A 1 213 ? 23.826 -8.465 -27.645 1.00 94.12 213 LYS A N 1
ATOM 1655 C CA . LYS A 1 213 ? 23.910 -8.053 -29.061 1.00 94.12 213 LYS A CA 1
ATOM 1656 C C . LYS A 1 213 ? 24.968 -6.965 -29.257 1.00 94.12 213 LYS A C 1
ATOM 1658 O O . LYS A 1 213 ? 25.802 -7.095 -30.149 1.00 94.12 213 LYS A O 1
ATOM 1663 N N . ILE A 1 214 ? 24.988 -5.954 -28.389 1.00 90.94 214 ILE A N 1
ATOM 1664 C CA . ILE A 1 214 ? 25.975 -4.861 -28.416 1.00 90.94 214 ILE A CA 1
ATOM 1665 C C . ILE A 1 214 ? 27.394 -5.416 -28.227 1.00 90.94 214 ILE A C 1
ATOM 1667 O O . ILE A 1 214 ? 28.303 -5.095 -28.996 1.00 90.94 214 ILE A O 1
ATOM 1671 N N . ARG A 1 215 ? 27.574 -6.344 -27.279 1.00 87.50 215 ARG A N 1
ATOM 1672 C CA . ARG A 1 215 ? 28.860 -7.021 -27.059 1.00 87.50 215 ARG A CA 1
ATOM 1673 C C . ARG A 1 215 ? 29.306 -7.860 -28.261 1.00 87.50 215 ARG A C 1
ATOM 1675 O O . ARG A 1 215 ? 30.491 -7.871 -28.575 1.00 87.50 215 ARG A O 1
ATOM 1682 N N . LYS A 1 216 ? 28.384 -8.553 -28.943 1.00 92.25 216 LYS A N 1
ATOM 1683 C CA . LYS A 1 216 ? 28.685 -9.310 -30.178 1.00 92.25 216 LYS A CA 1
ATOM 1684 C C . LYS A 1 216 ? 29.148 -8.408 -31.321 1.00 92.25 216 LYS A C 1
ATOM 1686 O O . LYS A 1 216 ? 29.942 -8.846 -32.144 1.00 92.25 216 LYS A O 1
ATOM 1691 N N . ALA A 1 217 ? 28.680 -7.164 -31.356 1.00 90.00 217 ALA A N 1
ATOM 1692 C CA . ALA A 1 217 ? 29.133 -6.148 -32.299 1.00 90.00 217 ALA A CA 1
ATOM 1693 C C . ALA A 1 217 ? 30.441 -5.446 -31.859 1.00 90.00 217 ALA A C 1
ATOM 1695 O O . ALA A 1 217 ? 30.804 -4.432 -32.443 1.00 90.00 217 ALA A O 1
ATOM 1696 N N . ASN A 1 218 ? 31.154 -5.985 -30.856 1.00 87.75 218 ASN A N 1
ATOM 1697 C CA . ASN A 1 218 ? 32.435 -5.494 -30.326 1.00 87.75 218 ASN A CA 1
ATOM 1698 C C . ASN A 1 218 ? 32.415 -4.072 -29.738 1.00 87.75 218 ASN A C 1
ATOM 1700 O O . ASN A 1 218 ? 33.462 -3.438 -29.617 1.00 87.75 218 ASN A O 1
ATOM 1704 N N . TRP A 1 219 ? 31.255 -3.577 -29.307 1.00 88.69 219 TRP A N 1
ATOM 1705 C CA . TRP A 1 219 ? 31.188 -2.311 -28.576 1.00 88.69 219 TRP A CA 1
ATOM 1706 C C . TRP A 1 219 ? 31.692 -2.491 -27.140 1.00 88.69 219 TRP A C 1
ATOM 1708 O O . TRP A 1 219 ? 31.388 -3.486 -26.475 1.00 88.69 219 TRP A O 1
ATOM 1718 N N . GLY A 1 220 ? 32.443 -1.508 -26.641 1.00 85.12 220 GLY A N 1
ATOM 1719 C CA . GLY A 1 220 ? 32.882 -1.490 -25.249 1.00 85.12 220 GLY A CA 1
ATOM 1720 C C . GLY A 1 220 ? 31.710 -1.230 -24.300 1.00 85.12 220 GLY A C 1
ATOM 1721 O O . GLY A 1 220 ? 30.930 -0.300 -24.499 1.00 85.12 220 GLY A O 1
ATOM 1722 N N . LEU A 1 221 ? 31.588 -2.055 -23.260 1.00 86.44 221 LEU A N 1
ATOM 1723 C CA . LEU A 1 221 ? 30.607 -1.892 -22.185 1.00 86.44 221 LEU A CA 1
ATOM 1724 C C . LEU A 1 221 ? 31.346 -1.543 -20.891 1.00 86.44 221 LEU A C 1
ATOM 1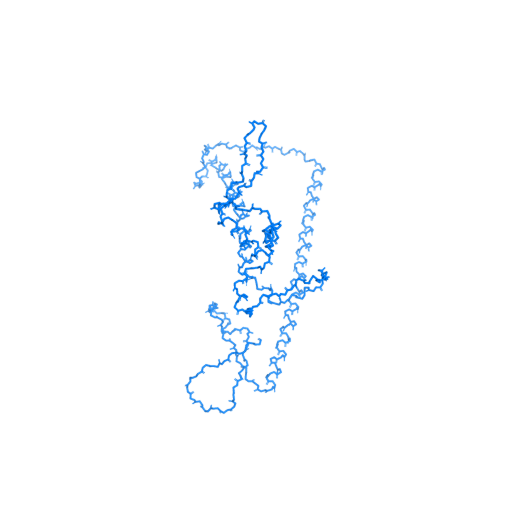726 O O . LEU A 1 221 ? 32.278 -2.250 -20.502 1.00 86.44 221 LEU A O 1
ATOM 1730 N N . VAL A 1 222 ? 30.935 -0.470 -20.218 1.00 84.12 222 VAL A N 1
ATOM 1731 C CA . VAL A 1 222 ? 31.521 -0.006 -18.950 1.00 84.12 222 VAL A CA 1
ATOM 1732 C C . VAL A 1 222 ? 30.404 0.086 -17.910 1.00 84.12 222 VAL A C 1
ATOM 1734 O O . VAL A 1 222 ? 29.362 0.652 -18.226 1.00 84.12 222 VAL A O 1
ATOM 1737 N N . PRO A 1 223 ? 30.559 -0.443 -16.681 1.00 82.19 223 PRO A N 1
ATOM 1738 C CA . PRO A 1 223 ? 29.526 -0.304 -15.654 1.00 82.19 223 PRO A CA 1
ATOM 1739 C C . PRO A 1 223 ? 29.253 1.177 -15.378 1.00 82.19 223 PRO A C 1
ATOM 1741 O O . PRO A 1 223 ? 30.194 1.964 -15.229 1.00 82.19 223 PRO A O 1
ATOM 1744 N N . ALA A 1 224 ? 27.980 1.567 -15.311 1.00 81.75 224 ALA A N 1
ATOM 1745 C CA . ALA A 1 224 ? 27.638 2.957 -15.065 1.00 81.75 224 ALA A CA 1
ATOM 1746 C C . ALA A 1 224 ? 28.042 3.352 -13.625 1.00 81.75 224 ALA A C 1
ATOM 1748 O O . ALA A 1 224 ? 27.956 2.536 -12.691 1.00 81.75 224 ALA A O 1
ATOM 1749 N N . PRO A 1 225 ? 28.523 4.590 -13.418 1.00 75.06 225 PRO A N 1
ATOM 1750 C CA . PRO A 1 225 ? 28.891 5.081 -12.105 1.00 75.06 225 PRO A CA 1
ATOM 1751 C C . PRO A 1 225 ? 27.649 5.165 -11.216 1.00 75.06 225 PRO A C 1
ATOM 1753 O O . PRO A 1 225 ? 26.532 5.383 -11.687 1.00 75.06 225 PRO A O 1
ATOM 1756 N N . LEU A 1 226 ? 27.851 4.994 -9.911 1.00 70.94 226 LEU A N 1
ATOM 1757 C CA . LEU A 1 226 ? 26.782 5.152 -8.932 1.00 70.94 226 LEU A CA 1
ATOM 1758 C C . LEU A 1 226 ? 26.175 6.564 -9.031 1.00 70.94 226 LEU A C 1
ATOM 1760 O O . LEU A 1 226 ? 26.927 7.539 -9.136 1.00 70.94 226 LEU A O 1
ATOM 1764 N N . PRO A 1 227 ? 24.840 6.699 -8.955 1.00 67.62 227 PRO A N 1
ATOM 1765 C CA . PRO A 1 227 ? 24.219 8.008 -8.838 1.00 67.62 227 PRO A CA 1
ATOM 1766 C C . PRO A 1 227 ? 24.716 8.719 -7.570 1.00 67.62 227 PRO A C 1
ATOM 1768 O O . PRO A 1 227 ? 24.964 8.094 -6.534 1.00 67.62 227 PRO A O 1
ATOM 1771 N N . LEU A 1 228 ? 24.876 10.041 -7.666 1.00 63.06 228 LEU A N 1
ATOM 1772 C CA . LEU A 1 228 ? 25.297 10.899 -6.557 1.00 63.06 228 LEU A CA 1
ATOM 1773 C C . LEU A 1 228 ? 24.372 10.677 -5.346 1.00 63.06 228 LEU A C 1
ATOM 1775 O O . LEU A 1 228 ? 23.163 10.855 -5.453 1.00 63.06 228 LEU A O 1
ATOM 1779 N N . GLY A 1 229 ? 24.943 10.273 -4.205 1.00 66.12 229 GLY A N 1
ATOM 1780 C CA . GLY A 1 229 ? 24.202 10.008 -2.962 1.00 66.12 229 GLY A CA 1
ATOM 1781 C C . GLY A 1 229 ? 23.849 8.539 -2.687 1.00 66.12 229 GLY A C 1
ATOM 1782 O O . GLY A 1 229 ? 23.233 8.256 -1.661 1.00 66.12 229 GLY A O 1
ATOM 1783 N N . ALA A 1 230 ? 24.248 7.591 -3.544 1.00 64.06 230 ALA A N 1
ATOM 1784 C CA . ALA A 1 230 ? 24.030 6.167 -3.282 1.00 64.06 230 ALA A CA 1
ATOM 1785 C C . ALA A 1 230 ? 24.805 5.676 -2.032 1.00 64.06 230 ALA A C 1
ATOM 1787 O O . ALA A 1 230 ? 25.966 6.059 -1.835 1.00 64.06 230 ALA A O 1
ATOM 1788 N N . PRO A 1 231 ? 24.206 4.807 -1.190 1.00 59.12 231 PRO A N 1
ATOM 1789 C CA . PRO A 1 231 ? 24.832 4.326 0.038 1.00 59.12 231 PRO A CA 1
ATOM 1790 C C . PRO A 1 231 ? 26.042 3.436 -0.279 1.00 59.12 231 PRO A C 1
ATOM 1792 O O . PRO A 1 231 ? 25.918 2.253 -0.577 1.00 59.12 231 PRO A O 1
ATOM 1795 N N . THR A 1 232 ? 27.244 3.998 -0.174 1.00 58.06 232 THR A N 1
ATOM 1796 C CA . THR A 1 232 ? 28.531 3.306 -0.369 1.00 58.06 232 THR A CA 1
ATOM 1797 C C . THR A 1 232 ? 29.013 2.632 0.923 1.00 58.06 232 THR A C 1
ATOM 1799 O O . THR A 1 232 ? 30.165 2.757 1.339 1.00 58.06 232 THR A O 1
ATOM 1802 N N . GLY A 1 233 ? 28.110 1.913 1.597 1.00 57.62 233 GLY A N 1
ATOM 1803 C CA . GLY A 1 233 ? 28.428 1.140 2.801 1.00 57.62 233 GLY A CA 1
ATOM 1804 C C . GLY A 1 233 ? 29.299 -0.088 2.504 1.00 57.62 233 GLY A C 1
ATOM 1805 O O . GLY A 1 233 ? 29.274 -0.636 1.401 1.00 57.62 233 GLY A O 1
ATOM 1806 N N . LYS A 1 234 ? 30.075 -0.555 3.496 1.00 47.22 234 LYS A N 1
ATOM 1807 C CA . LYS A 1 234 ? 30.834 -1.819 3.413 1.00 47.22 234 LYS A CA 1
ATOM 1808 C C . LYS A 1 234 ? 29.858 -2.984 3.183 1.00 47.22 234 LYS A C 1
ATOM 1810 O O . LYS A 1 234 ? 29.169 -3.382 4.113 1.00 47.22 234 LYS A O 1
ATOM 1815 N N . GLY A 1 235 ? 29.810 -3.504 1.956 1.00 54.47 235 GLY A N 1
ATOM 1816 C CA . GLY A 1 235 ? 28.917 -4.597 1.544 1.00 54.47 235 GLY A CA 1
ATOM 1817 C C . GLY A 1 235 ? 27.891 -4.223 0.468 1.00 54.47 235 GLY A C 1
ATOM 1818 O O . GLY A 1 235 ? 27.193 -5.107 -0.008 1.00 54.47 235 GLY A O 1
ATOM 1819 N N . ALA A 1 236 ? 27.806 -2.950 0.067 1.00 53.81 236 ALA A N 1
ATOM 1820 C CA . ALA A 1 236 ? 26.993 -2.530 -1.071 1.00 53.81 236 ALA A CA 1
ATOM 1821 C C . ALA A 1 236 ? 27.756 -2.741 -2.389 1.00 53.81 236 ALA A C 1
ATOM 1823 O O . ALA A 1 236 ? 28.928 -2.358 -2.493 1.00 53.81 236 ALA A O 1
ATOM 1824 N N . ASP A 1 237 ? 27.093 -3.326 -3.390 1.00 51.12 237 ASP A N 1
ATOM 1825 C CA . ASP A 1 237 ? 27.622 -3.432 -4.750 1.00 51.12 237 ASP A CA 1
ATOM 1826 C C . ASP A 1 237 ? 27.986 -2.031 -5.259 1.00 51.12 237 ASP A C 1
ATOM 1828 O O . ASP A 1 237 ? 27.153 -1.129 -5.345 1.00 51.12 237 ASP A O 1
ATOM 1832 N N . LYS A 1 238 ? 29.276 -1.820 -5.542 1.00 53.22 238 LYS A N 1
ATOM 1833 C CA . LYS A 1 238 ? 29.843 -0.505 -5.898 1.00 53.22 238 LYS A CA 1
ATOM 1834 C C . LYS A 1 238 ? 29.594 -0.108 -7.356 1.00 53.22 238 LYS A C 1
ATOM 1836 O O . LYS A 1 238 ? 30.176 0.859 -7.840 1.00 53.22 238 LYS A O 1
ATOM 1841 N N . THR A 1 239 ? 28.779 -0.868 -8.068 1.00 55.62 239 THR A N 1
ATOM 1842 C CA . THR A 1 239 ? 28.444 -0.648 -9.472 1.00 55.62 239 THR A CA 1
ATOM 1843 C C . THR A 1 239 ? 26.952 -0.376 -9.554 1.00 55.62 239 THR A C 1
ATOM 1845 O O . THR A 1 239 ? 26.168 -1.064 -8.901 1.00 55.62 239 THR A O 1
ATOM 1848 N N . SER A 1 240 ? 26.544 0.633 -10.326 1.00 63.00 240 SER A N 1
ATOM 1849 C CA . SER A 1 240 ? 25.122 0.782 -10.645 1.00 63.00 240 SER A CA 1
ATOM 1850 C C . SER A 1 240 ? 24.618 -0.480 -11.368 1.00 63.00 240 SER A C 1
ATOM 1852 O O . SER A 1 240 ? 25.413 -1.258 -11.899 1.00 63.00 240 SER A O 1
ATOM 1854 N N . LYS A 1 241 ? 23.301 -0.714 -11.355 1.00 70.88 241 LYS A N 1
ATOM 1855 C CA . LYS A 1 241 ? 22.690 -1.887 -12.006 1.00 70.88 241 LYS A CA 1
ATOM 1856 C C . LYS A 1 241 ? 22.738 -1.833 -13.541 1.00 70.88 241 LYS A C 1
ATOM 1858 O O . LYS A 1 241 ? 22.368 -2.818 -14.170 1.00 70.88 241 LYS A O 1
ATOM 1863 N N . ASP A 1 242 ? 23.244 -0.737 -14.105 1.00 80.19 242 ASP A N 1
ATOM 1864 C CA . ASP A 1 242 ? 23.253 -0.462 -15.538 1.00 80.19 242 ASP A CA 1
ATOM 1865 C C . ASP A 1 242 ? 24.688 -0.353 -16.079 1.00 80.19 242 ASP A C 1
ATOM 1867 O O . ASP A 1 242 ? 25.668 -0.194 -15.340 1.00 80.19 242 ASP A O 1
ATOM 1871 N N . PHE A 1 243 ? 24.828 -0.416 -17.402 1.00 84.88 243 PHE A N 1
ATOM 1872 C CA . PHE A 1 243 ? 26.089 -0.192 -18.105 1.00 84.88 243 PHE A CA 1
ATOM 1873 C C . PHE A 1 243 ? 25.956 0.928 -19.141 1.00 84.88 243 PHE A C 1
ATOM 1875 O O . PHE A 1 243 ? 24.885 1.192 -19.679 1.00 84.88 243 PHE A O 1
ATOM 1882 N N . PHE A 1 244 ? 27.076 1.570 -19.450 1.00 84.19 244 PHE A N 1
ATOM 1883 C CA . PHE A 1 244 ? 27.223 2.473 -20.578 1.00 84.19 244 PHE A CA 1
ATOM 1884 C C . PHE A 1 244 ? 27.878 1.763 -21.752 1.00 84.19 244 PHE A C 1
ATOM 1886 O O . PHE A 1 244 ? 28.793 0.953 -21.586 1.00 84.19 244 PHE A O 1
ATOM 1893 N N . VAL A 1 245 ? 27.431 2.123 -22.949 1.00 86.69 245 VAL A N 1
ATOM 1894 C CA . VAL A 1 245 ? 28.091 1.756 -24.197 1.00 86.69 245 VAL A CA 1
ATOM 1895 C C . VAL A 1 245 ? 29.105 2.849 -24.507 1.00 86.69 245 VAL A C 1
ATOM 1897 O O . VAL A 1 245 ? 28.734 4.007 -24.690 1.00 86.69 245 VAL A O 1
ATOM 1900 N N . SER A 1 246 ? 30.392 2.511 -24.539 1.00 80.69 246 SER A N 1
ATOM 1901 C CA . SER A 1 246 ? 31.419 3.458 -24.965 1.00 80.69 246 SER A CA 1
ATOM 1902 C C . SER A 1 246 ? 31.321 3.632 -26.479 1.00 80.69 246 SER A C 1
ATOM 1904 O O . SER A 1 246 ? 31.668 2.719 -27.229 1.00 80.69 246 SER A O 1
ATOM 1906 N N . PHE A 1 247 ? 30.851 4.794 -26.922 1.00 72.31 247 PHE A N 1
ATOM 1907 C CA . PHE A 1 247 ? 30.891 5.206 -28.319 1.00 72.31 247 PHE A CA 1
ATOM 1908 C C . PHE A 1 247 ? 31.917 6.337 -28.456 1.00 72.31 247 PHE A C 1
ATOM 1910 O O . PHE A 1 247 ? 31.870 7.341 -27.748 1.00 72.31 247 PHE A O 1
ATOM 1917 N N . GLY A 1 248 ? 32.910 6.142 -29.315 1.00 67.00 248 GLY A N 1
ATOM 1918 C CA . GLY A 1 248 ? 34.026 7.067 -29.474 1.00 67.00 248 GLY A CA 1
ATOM 1919 C C . GLY A 1 248 ? 35.079 6.436 -30.370 1.00 67.00 248 GLY A C 1
ATOM 1920 O O . GLY A 1 248 ? 35.514 5.323 -30.094 1.00 67.00 248 GLY A O 1
ATOM 1921 N N . LEU A 1 249 ? 35.395 7.135 -31.460 1.00 52.62 249 LEU A N 1
ATOM 1922 C CA . LEU A 1 249 ? 36.246 6.720 -32.576 1.00 52.62 249 LEU A CA 1
ATOM 1923 C C . LEU A 1 249 ? 37.453 5.881 -32.131 1.00 52.62 249 LEU A C 1
ATOM 1925 O O . LEU A 1 249 ? 38.262 6.322 -31.310 1.00 52.62 249 LEU A O 1
ATOM 1929 N N . GLU A 1 250 ? 37.582 4.692 -32.724 1.00 54.75 250 GLU A N 1
ATOM 1930 C CA . GLU A 1 250 ? 38.877 4.038 -32.871 1.00 54.75 250 GLU A CA 1
ATOM 1931 C C . GLU A 1 250 ? 39.880 5.095 -33.369 1.00 54.75 250 GLU A C 1
ATOM 1933 O O . GLU A 1 250 ? 39.603 5.817 -34.323 1.00 54.75 250 GLU A O 1
ATOM 1938 N N . GLU A 1 251 ? 41.018 5.200 -32.678 1.00 48.69 251 GLU A N 1
ATOM 1939 C CA . GLU A 1 251 ? 42.154 6.082 -32.988 1.00 48.69 251 GLU A CA 1
ATOM 1940 C C . GLU A 1 251 ? 42.065 7.560 -32.550 1.00 48.69 251 GLU A C 1
ATOM 1942 O O . GLU A 1 251 ? 42.056 8.478 -33.361 1.00 48.69 251 GLU A O 1
ATOM 1947 N N . PHE A 1 252 ? 42.228 7.823 -31.248 1.00 38.28 252 PHE A N 1
ATOM 1948 C CA . PHE A 1 252 ? 43.092 8.939 -30.833 1.00 38.28 252 PHE A CA 1
ATOM 1949 C C . PHE A 1 252 ? 44.084 8.477 -29.755 1.00 38.28 252 PHE A C 1
ATOM 1951 O O . PHE A 1 252 ? 43.676 7.899 -28.741 1.00 38.28 252 PHE A O 1
ATOM 1958 N N . PRO A 1 253 ? 45.401 8.696 -29.943 1.00 41.12 253 PRO A N 1
ATOM 1959 C CA . PRO A 1 253 ? 46.402 8.311 -28.961 1.00 41.12 253 PRO A CA 1
ATOM 1960 C C . PRO A 1 253 ? 46.154 9.074 -27.660 1.00 41.12 253 PRO A C 1
ATOM 1962 O O . PRO A 1 253 ? 45.964 10.290 -27.665 1.00 41.12 253 PRO A O 1
ATOM 1965 N N . LYS A 1 254 ? 46.166 8.338 -26.541 1.00 44.06 254 LYS A N 1
ATOM 1966 C CA . LYS A 1 254 ? 45.978 8.849 -25.179 1.00 44.06 254 LYS A CA 1
ATOM 1967 C C . LYS A 1 254 ? 46.779 10.137 -24.955 1.00 44.06 254 LYS A C 1
ATOM 1969 O O . LYS A 1 254 ? 47.980 10.090 -24.694 1.00 44.06 254 LYS A O 1
ATOM 1974 N N . LYS A 1 255 ? 46.090 11.276 -24.952 1.00 38.28 255 LYS A N 1
ATOM 1975 C CA . LYS A 1 255 ? 46.477 12.428 -24.144 1.00 38.28 255 LYS A CA 1
ATOM 1976 C C . LYS A 1 255 ? 45.386 12.670 -23.113 1.00 38.28 255 LYS A C 1
ATOM 1978 O O . LYS A 1 255 ? 44.198 12.666 -23.405 1.00 38.28 255 LYS A O 1
ATOM 1983 N N . SER A 1 256 ? 45.861 12.749 -21.882 1.00 45.78 256 SER A N 1
ATOM 1984 C CA . SER A 1 256 ? 45.151 12.944 -20.628 1.00 45.78 256 SER A CA 1
ATOM 1985 C C . SER A 1 256 ? 43.980 13.926 -20.708 1.00 45.78 256 SER A C 1
ATOM 1987 O O . SER A 1 256 ? 44.191 15.097 -21.005 1.00 45.78 256 SER A O 1
ATOM 1989 N N . GLY A 1 257 ? 42.801 13.441 -20.305 1.00 50.78 257 GLY A N 1
ATOM 1990 C CA . GLY A 1 257 ? 41.705 14.242 -19.759 1.00 50.78 257 GLY A CA 1
ATOM 1991 C C . GLY A 1 257 ? 40.764 14.873 -20.782 1.00 50.78 257 GLY A C 1
ATOM 1992 O O . GLY A 1 257 ? 41.044 15.959 -21.264 1.00 50.78 257 GLY A O 1
ATOM 1993 N N . CYS A 1 258 ? 39.611 14.239 -21.025 1.00 35.69 258 CYS A N 1
ATOM 1994 C CA . CYS A 1 258 ? 38.339 14.934 -21.269 1.00 35.69 258 CYS A CA 1
ATOM 1995 C C . CYS A 1 258 ? 37.142 13.966 -21.114 1.00 35.69 258 CYS A C 1
ATOM 1997 O O . CYS A 1 258 ? 37.308 12.766 -21.352 1.00 35.69 258 CYS A O 1
ATOM 1999 N N . PRO A 1 259 ? 35.966 14.451 -20.667 1.00 50.97 259 PRO A N 1
ATOM 2000 C CA . PRO A 1 259 ? 34.832 13.622 -20.264 1.00 50.97 259 PRO A CA 1
ATOM 2001 C C . PRO A 1 259 ? 33.943 13.266 -21.467 1.00 50.97 259 PRO A C 1
ATOM 2003 O O . PRO A 1 259 ? 33.622 14.122 -22.288 1.00 50.97 259 PRO A O 1
ATOM 2006 N N . TYR A 1 260 ? 33.549 11.997 -21.570 1.00 46.22 260 TYR A N 1
ATOM 2007 C CA . TYR A 1 260 ? 32.673 11.493 -22.630 1.00 46.22 260 TYR A CA 1
ATOM 2008 C C . TYR A 1 260 ? 31.215 11.933 -22.415 1.00 46.22 260 TYR A C 1
ATOM 2010 O O . TYR A 1 260 ? 30.728 11.972 -21.284 1.00 46.22 260 TYR A O 1
ATOM 2018 N N . GLY A 1 261 ? 30.532 12.267 -23.516 1.00 48.25 261 GLY A N 1
ATOM 2019 C CA . GLY A 1 261 ? 29.106 12.593 -23.560 1.00 48.25 261 GLY A CA 1
ATOM 2020 C C . GLY A 1 261 ? 28.229 11.349 -23.397 1.00 48.25 261 GLY A C 1
ATOM 2021 O O . GLY A 1 261 ? 28.543 10.284 -23.920 1.00 48.25 261 GLY A O 1
ATOM 2022 N N . ASN A 1 262 ? 27.139 11.498 -22.644 1.00 43.97 262 ASN A N 1
ATOM 2023 C CA . ASN A 1 262 ? 26.269 10.413 -22.197 1.00 43.97 262 ASN A CA 1
ATOM 2024 C C . ASN A 1 262 ? 25.100 10.185 -23.163 1.00 43.97 262 ASN A C 1
ATOM 2026 O O . ASN A 1 262 ? 24.378 11.128 -23.480 1.00 43.97 262 ASN A O 1
ATOM 2030 N N . VAL A 1 263 ? 24.835 8.926 -23.511 1.00 42.22 263 VAL A N 1
ATOM 2031 C CA . VAL A 1 263 ? 23.500 8.476 -23.928 1.00 42.22 263 VAL A CA 1
ATOM 2032 C C . VAL A 1 263 ? 23.092 7.376 -22.954 1.00 42.22 263 VAL A C 1
ATOM 2034 O O . VAL A 1 263 ? 23.784 6.366 -22.833 1.00 42.22 263 VAL A O 1
ATOM 2037 N N . ARG A 1 264 ? 22.015 7.618 -22.198 1.00 35.31 264 ARG A N 1
ATOM 2038 C CA . ARG A 1 264 ? 21.333 6.582 -21.412 1.00 35.31 264 ARG A CA 1
ATOM 2039 C C . ARG A 1 264 ? 20.457 5.785 -22.377 1.00 35.31 264 ARG A C 1
ATOM 2041 O O . ARG A 1 264 ? 19.648 6.399 -23.068 1.00 35.31 264 ARG A O 1
ATOM 2048 N N . CYS A 1 265 ? 20.640 4.470 -22.411 1.00 39.72 265 CYS A N 1
ATOM 2049 C CA . CYS A 1 265 ? 19.666 3.535 -22.967 1.00 39.72 265 CYS A CA 1
ATOM 2050 C C . CYS A 1 265 ? 18.772 3.028 -21.838 1.00 39.72 265 CYS A C 1
ATOM 2052 O O . CYS A 1 265 ? 19.318 2.842 -20.725 1.00 39.72 265 CYS A O 1
#

Organism: NCBI:txid870435

Secondary structure (DSSP, 8-state):
-PPPGGGT----SS---B-TTSPBPPPEEEE-TTS-EEEPP---HHHHHHHHHHHHHHHH-GGGTTSGGG--S---------------S-----GGGGS--HHHHHHHHHHHHHHHHHHHHHHHHHHHHHHHHHTTSSS----S--SSPTT------PPPPPPPHHHHHHHHHHHHHHHHHHHHHHHHHHHHHHHHHHHHHHHHHHHHHHHHHHHHTT-EEEEPPPPTT----TTS-SS-S-EEEE---S-----S--PPPP---

Sequence (265 aa):
MEERDWRKTKLSLERPYKDDQGERIPVLLDITPDGERVFESPENPTKLLGENLRRIFFERGVDFFERQDSLPSGVAQSLEAADQPSEDEENALDPAKTVLTSEELLSLRMECIPRLFIALGEMTEARDLLSLLLSSAPLRHPSAASSLPPLALTATVATKPPPIPSVEVFNAQLALGGKDEALRKAANVFKQAAANLEKSRQSSENYWADALKIRKANWGLVPAPLPLGAPTGKGADKTSKDFFVSFGLEEFPKKSGCPYGNVRC